Protein AF-A0A7S3F1Z8-F1 (afdb_monomer_lite)

Organism: NCBI:txid156174

Radius of gyration: 43.4 Å; chains: 1; bounding box: 102×88×121 Å

Foldseek 3Di:
DCVVVVVVVVVVCCCVVPVVVVVVVVVVVVVCVVCVVCVVVVVVVVVVVVVVVVVVDDPDDPVCVVVCVVVVVVVVVVVVVVVVVVVVPPDDDDDDPPPPPPPDPPPPPCVVVVVVVVVVVVVVVVVVVVVVVVVVVVVVVVVVVVVVVVVVVVVVVVVVVVVVVVVVVVVVVVVVVCVVPVPDPPDDPDDDDDDDDDDDPDDDDDDDDDDDDDDDDDDDDDDDDDDDDDDPDPDDDDDDPPDPDDDDDDDDDDDDDDDDDDDDDDDDPDPDDDDDDDDDDDDDPPDPPDDDDDD

Secondary structure (DSSP, 8-state):
--HHHHHHHHHHHHIIIIIHHHHHHHHHHHHHHHHHHHHHHHHHHHHHHHHHHHHHS-SS-GGGHHHHHHHHHHHHHHHHHHHHHHGGG-SS----S-------SSTTSSHHHHHHHHHHHHHHHHHHHHHHHHHHHHHHHHHHHHHHHHHHHHHHHHHHHHHHHHHHHHHHHHHHHHHHS--------------------PPPP---------------PPPP-----------PPPP--------------------PPP-PPPPP----PPPPP------------------

Sequence (295 aa):
MPATGFVLMSLYFVFTTILLLNMLIAQMTNSYEIVSRDASDNHFFRFGSLVLELIEQPVCPPPFYCLTMPQEIVTAFTIMRKKCNQSSTEESSTLDPMGTRVHGKRHRADGPWLEKQIALLWNFLLDHQHLVQEENWQNSLSKQLVDQSQNLREELMSRCDRRFDGVEKQLKSVLERLALNPMEPVSPFLSCCSPSRGFFPSPHPTAASSAAITLAHTAGTPSPDASNPKLVGLQLPKPVAIEPRSATARRSCRRGREVAPARLPPPARAYLAPAPPLNRPESSAEDLISLPLCC

pLDDT: mean 71.52, std 23.17, range [35.69, 98.44]

Structure (mmCIF, N/CA/C/O backbone):
data_AF-A0A7S3F1Z8-F1
#
_entry.id   AF-A0A7S3F1Z8-F1
#
loop_
_atom_site.group_PDB
_atom_site.id
_atom_site.type_symbol
_atom_site.label_atom_id
_atom_site.label_alt_id
_atom_site.label_comp_id
_atom_site.label_asym_id
_atom_site.label_entity_id
_atom_site.label_seq_id
_atom_site.pdbx_PDB_ins_code
_atom_site.Cartn_x
_atom_site.Cartn_y
_atom_site.Cartn_z
_atom_site.occupancy
_atom_site.B_iso_or_equiv
_atom_site.auth_seq_id
_atom_site.auth_comp_id
_atom_site.auth_asym_id
_atom_site.auth_atom_id
_atom_site.pdbx_PDB_model_num
ATOM 1 N N . MET A 1 1 ? -2.924 48.162 -32.521 1.00 55.00 1 MET A N 1
ATOM 2 C CA . MET A 1 1 ? -2.273 46.854 -32.751 1.00 55.00 1 MET A CA 1
ATOM 3 C C . MET A 1 1 ? -3.105 45.747 -32.100 1.00 55.00 1 MET A C 1
ATOM 5 O O . MET A 1 1 ? -2.861 45.427 -30.948 1.00 55.00 1 MET A O 1
ATOM 9 N N . PRO A 1 2 ? -4.133 45.218 -32.785 1.00 84.31 2 PRO A N 1
ATOM 10 C CA . PRO A 1 2 ? -5.024 44.189 -32.228 1.00 84.31 2 PRO A CA 1
ATOM 11 C C . PRO A 1 2 ? -4.427 42.770 -32.256 1.00 84.31 2 PRO A C 1
ATOM 13 O O . PRO A 1 2 ? -4.792 41.936 -31.436 1.00 84.31 2 PRO A O 1
ATOM 16 N N . ALA A 1 3 ? -3.482 42.494 -33.160 1.00 89.88 3 ALA A N 1
ATOM 17 C CA . ALA A 1 3 ? -2.921 41.155 -33.360 1.00 89.88 3 ALA A CA 1
ATOM 18 C C . ALA A 1 3 ? -2.198 40.596 -32.120 1.00 89.88 3 ALA A C 1
ATOM 20 O O . ALA A 1 3 ? -2.319 39.414 -31.815 1.00 89.88 3 ALA A O 1
ATOM 21 N N . THR A 1 4 ? -1.498 41.442 -31.361 1.00 94.38 4 THR A N 1
ATOM 22 C CA . THR A 1 4 ? -0.801 41.033 -30.131 1.00 94.38 4 THR A CA 1
ATOM 23 C C . THR A 1 4 ? -1.767 40.556 -29.046 1.00 94.38 4 THR A C 1
ATOM 25 O O . THR A 1 4 ? -1.474 39.580 -28.361 1.00 94.38 4 THR A O 1
ATOM 28 N N . GLY A 1 5 ? -2.945 41.179 -28.930 1.00 94.69 5 GLY A N 1
ATOM 29 C CA . GLY A 1 5 ? -3.985 40.760 -27.985 1.00 94.69 5 GLY A CA 1
ATOM 30 C C . GLY A 1 5 ? -4.557 39.379 -28.313 1.00 94.69 5 GLY A C 1
ATOM 31 O O . GLY A 1 5 ? -4.685 38.540 -27.424 1.00 94.69 5 GLY A O 1
ATOM 32 N N . PHE A 1 6 ? -4.821 39.104 -29.595 1.00 95.69 6 PHE A N 1
ATOM 33 C CA . PHE A 1 6 ? -5.305 37.789 -30.034 1.00 95.69 6 PHE A CA 1
ATOM 34 C C . PHE A 1 6 ? -4.286 36.671 -29.784 1.00 95.69 6 PHE A C 1
ATOM 36 O O . PHE A 1 6 ? -4.667 35.581 -29.354 1.00 95.69 6 PHE A O 1
ATOM 43 N N . VAL A 1 7 ? -2.994 36.938 -29.998 1.00 96.12 7 VAL A N 1
ATOM 44 C CA . VAL A 1 7 ? -1.924 35.961 -29.735 1.00 96.12 7 VAL A CA 1
ATOM 45 C C . VAL A 1 7 ? -1.802 35.667 -28.240 1.00 96.12 7 VAL A C 1
ATOM 47 O O . VAL A 1 7 ? -1.761 34.501 -27.854 1.00 96.12 7 VAL A O 1
ATOM 50 N N . LEU A 1 8 ? -1.809 36.697 -27.388 1.00 95.75 8 LEU A N 1
ATOM 51 C CA . LEU A 1 8 ? -1.742 36.519 -25.933 1.00 95.75 8 LEU A CA 1
ATOM 52 C C . LEU A 1 8 ? -2.958 35.764 -25.387 1.00 95.75 8 LEU A C 1
ATOM 54 O O . LEU A 1 8 ? -2.794 34.881 -24.549 1.00 95.75 8 LEU A O 1
ATOM 58 N N . MET A 1 9 ? -4.159 36.053 -25.895 1.00 95.75 9 MET A N 1
ATOM 59 C CA . MET A 1 9 ? -5.375 35.350 -25.481 1.00 95.75 9 MET A CA 1
ATOM 60 C C . MET A 1 9 ? -5.367 33.880 -25.919 1.00 95.75 9 MET A C 1
ATOM 62 O O . MET A 1 9 ? -5.744 33.000 -25.146 1.00 95.75 9 MET A O 1
ATOM 66 N N . SER A 1 10 ? -4.891 33.602 -27.136 1.00 94.81 10 SER A N 1
ATOM 67 C CA . SER A 1 10 ? -4.770 32.231 -27.646 1.00 94.81 10 SER A CA 1
ATOM 68 C C . SER A 1 10 ? -3.743 31.429 -26.848 1.00 94.81 10 SER A C 1
ATOM 70 O O . SER A 1 10 ? -4.014 30.292 -26.470 1.00 94.81 10 SER A O 1
ATOM 72 N N . LEU A 1 11 ? -2.592 32.033 -26.525 1.00 96.62 11 LEU A N 1
ATOM 73 C CA . LEU A 1 11 ? -1.590 31.414 -25.659 1.00 96.62 11 LEU A CA 1
ATOM 74 C C . LEU A 1 11 ? -2.161 31.151 -24.266 1.00 96.62 11 LEU A C 1
ATOM 76 O O . LEU A 1 11 ? -2.059 30.027 -23.790 1.00 96.62 11 LEU A O 1
ATOM 80 N N . TYR A 1 12 ? -2.812 32.138 -23.643 1.00 97.00 12 TYR A N 1
ATOM 81 C CA . TYR A 1 12 ? -3.458 31.960 -22.342 1.00 97.00 12 TYR A CA 1
ATOM 82 C C . TYR A 1 12 ? -4.428 30.774 -22.356 1.00 97.00 12 TYR A C 1
ATOM 84 O O . TYR A 1 12 ? -4.333 29.895 -21.504 1.00 97.00 12 TYR A O 1
ATOM 92 N N . PHE A 1 13 ? -5.292 30.684 -23.369 1.00 96.44 13 PHE A N 1
ATOM 93 C CA . PHE A 1 13 ? -6.234 29.576 -23.482 1.00 96.44 13 PHE A CA 1
ATOM 94 C C . PHE A 1 13 ? -5.527 28.227 -23.649 1.00 96.44 13 PHE A C 1
ATOM 96 O O . PHE A 1 13 ? -5.893 27.271 -22.973 1.00 96.44 13 PHE A O 1
ATOM 103 N N . VAL A 1 14 ? -4.489 28.140 -24.484 1.00 96.75 14 VAL A N 1
ATOM 104 C CA . VAL A 1 14 ? -3.700 26.910 -24.672 1.00 96.75 14 VAL A CA 1
ATOM 105 C C . VAL A 1 14 ? -2.995 26.493 -23.377 1.00 96.75 14 VAL A C 1
ATOM 107 O O . VAL A 1 14 ? -3.083 25.332 -22.981 1.00 96.75 14 VAL A O 1
ATOM 110 N N . PHE A 1 15 ? -2.351 27.424 -22.670 1.00 96.25 15 PHE A N 1
ATOM 111 C CA . PHE A 1 15 ? -1.707 27.140 -21.386 1.00 96.25 15 PHE A CA 1
ATOM 112 C C . PHE A 1 15 ? -2.732 26.698 -20.330 1.00 96.25 15 PHE A C 1
ATOM 114 O O . PHE A 1 15 ? -2.531 25.695 -19.647 1.00 96.25 15 PHE A O 1
ATOM 121 N N . THR A 1 16 ? -3.858 27.397 -20.209 1.00 95.19 16 THR A N 1
ATOM 122 C CA . THR A 1 16 ? -4.860 27.096 -19.182 1.00 95.19 16 THR A CA 1
ATOM 123 C C . THR A 1 16 ? -5.666 25.837 -19.478 1.00 95.19 16 THR A C 1
ATOM 125 O O . THR A 1 16 ? -5.961 25.073 -18.568 1.00 95.19 16 THR A O 1
ATOM 128 N N . THR A 1 17 ? -6.025 25.577 -20.729 1.00 95.69 17 THR A N 1
ATOM 129 C CA . THR A 1 17 ? -6.852 24.405 -21.048 1.00 95.69 17 THR A CA 1
ATOM 130 C C . THR A 1 17 ? -6.030 23.154 -21.266 1.00 95.69 17 THR A C 1
ATOM 132 O O . THR A 1 17 ? -6.436 22.099 -20.805 1.00 95.69 17 THR A O 1
ATOM 135 N N . ILE A 1 18 ? -4.873 23.240 -21.924 1.00 96.31 18 ILE A N 1
ATOM 136 C CA . ILE A 1 18 ? -4.096 22.043 -22.251 1.00 96.31 18 ILE A CA 1
ATOM 137 C C . ILE A 1 18 ? -3.146 21.708 -21.104 1.00 96.31 18 ILE A C 1
ATOM 139 O O . ILE A 1 18 ? -3.142 20.579 -20.622 1.00 96.31 18 ILE A O 1
ATOM 143 N N . LEU A 1 19 ? -2.356 22.672 -20.622 1.00 96.00 19 LEU A N 1
ATOM 144 C CA . LEU A 1 19 ? -1.328 22.365 -19.621 1.00 96.00 19 LEU A CA 1
ATOM 145 C C . LEU A 1 19 ? -1.905 22.189 -18.215 1.00 96.00 19 LEU A C 1
ATOM 147 O O . LEU A 1 19 ? -1.583 21.194 -17.566 1.00 96.00 19 LEU A O 1
ATOM 151 N N . LEU A 1 20 ? -2.778 23.090 -17.748 1.00 96.50 20 LEU A N 1
ATOM 152 C CA . LEU A 1 20 ? -3.374 22.933 -16.413 1.00 96.50 20 LEU A CA 1
ATOM 153 C C . LEU A 1 20 ? -4.312 21.724 -16.329 1.00 96.50 20 LEU A C 1
ATOM 155 O O . LEU A 1 20 ? -4.271 21.023 -15.322 1.00 96.50 20 LEU A O 1
ATOM 159 N N . LEU A 1 21 ? -5.110 21.434 -17.362 1.00 97.12 21 LEU A N 1
ATOM 160 C CA . LEU A 1 21 ? -5.992 20.263 -17.335 1.00 97.12 21 LEU A CA 1
ATOM 161 C C . LEU A 1 21 ? -5.190 18.959 -17.333 1.00 97.12 21 LEU A C 1
ATOM 163 O O . LEU A 1 21 ? -5.489 18.071 -16.541 1.00 97.12 21 LEU A O 1
ATOM 167 N N . ASN A 1 22 ? -4.136 18.858 -18.149 1.00 96.94 22 ASN A N 1
ATOM 168 C CA . ASN A 1 22 ? -3.294 17.660 -18.174 1.00 96.94 22 ASN A CA 1
ATOM 169 C C . ASN A 1 22 ? -2.566 17.444 -16.841 1.00 96.94 22 ASN A C 1
ATOM 171 O O . ASN A 1 22 ? -2.494 16.315 -16.360 1.00 96.94 22 ASN A O 1
ATOM 175 N N . MET A 1 23 ? -2.078 18.516 -16.208 1.00 96.62 23 MET A N 1
ATOM 176 C CA . MET A 1 23 ? -1.467 18.426 -14.877 1.00 96.62 23 MET A CA 1
ATOM 177 C C . MET A 1 23 ? -2.492 18.077 -13.795 1.00 96.62 23 MET A C 1
ATOM 179 O O . MET A 1 23 ? -2.199 17.263 -12.922 1.00 96.62 23 MET A O 1
ATOM 183 N N . LEU A 1 24 ? -3.709 18.625 -13.872 1.00 97.25 24 LEU A N 1
ATOM 184 C CA . LEU A 1 24 ? -4.790 18.293 -12.946 1.00 97.25 24 LEU A CA 1
ATOM 185 C C . LEU A 1 24 ? -5.197 16.822 -13.068 1.00 97.25 24 LEU A C 1
ATOM 187 O O . LEU A 1 24 ? -5.336 16.149 -12.051 1.00 97.25 24 LEU A O 1
ATOM 191 N N . ILE A 1 25 ? -5.347 16.309 -14.292 1.00 96.94 25 ILE A N 1
ATOM 192 C CA . ILE A 1 25 ? -5.662 14.895 -14.533 1.00 96.94 25 ILE A CA 1
ATOM 193 C C . ILE A 1 25 ? -4.537 14.012 -13.991 1.00 96.94 25 ILE A C 1
ATOM 195 O O . ILE A 1 25 ? -4.818 13.051 -13.276 1.00 96.94 25 ILE A O 1
ATOM 199 N N . ALA A 1 26 ? -3.273 14.351 -14.261 1.00 97.19 26 ALA A N 1
ATOM 200 C CA . ALA A 1 26 ? -2.133 13.601 -13.739 1.00 97.19 26 ALA A CA 1
ATOM 201 C C . ALA A 1 26 ? -2.115 13.579 -12.199 1.00 97.19 26 ALA A C 1
ATOM 203 O O . ALA A 1 26 ? -1.938 12.522 -11.590 1.00 97.19 26 ALA A O 1
ATOM 204 N N . GLN A 1 27 ? -2.363 14.723 -11.556 1.00 97.56 27 GLN A N 1
ATOM 205 C CA . GLN A 1 27 ? -2.394 14.826 -10.098 1.00 97.56 27 GLN A CA 1
ATOM 206 C C . GLN A 1 27 ? -3.588 14.081 -9.482 1.00 97.56 27 GLN A C 1
ATOM 208 O O . GLN A 1 27 ? -3.413 13.399 -8.473 1.00 97.56 27 GLN A O 1
ATOM 213 N N . MET A 1 28 ? -4.778 14.180 -10.081 1.00 97.44 28 MET A N 1
ATOM 214 C CA . MET A 1 28 ? -5.984 13.487 -9.610 1.00 97.44 28 MET A CA 1
ATOM 215 C C . MET A 1 28 ? -5.905 11.976 -9.822 1.00 97.44 28 MET A C 1
ATOM 217 O O . MET A 1 28 ? -6.400 11.221 -8.995 1.00 97.44 28 MET A O 1
ATOM 221 N N . THR A 1 29 ? -5.256 11.521 -10.894 1.00 97.62 29 THR A N 1
ATOM 222 C CA . THR A 1 29 ? -5.032 10.086 -11.128 1.00 97.62 29 THR A CA 1
ATOM 223 C C . THR A 1 29 ? -4.116 9.516 -10.049 1.00 97.62 29 THR A C 1
ATOM 225 O O . THR A 1 29 ? -4.455 8.520 -9.418 1.00 97.62 29 THR A O 1
ATOM 228 N N . ASN A 1 30 ? -3.009 10.202 -9.751 1.00 96.56 30 ASN A N 1
ATOM 229 C CA . ASN A 1 30 ? -2.097 9.786 -8.688 1.00 96.56 30 ASN A CA 1
ATOM 230 C C . ASN A 1 30 ? -2.768 9.818 -7.299 1.00 96.56 30 ASN A C 1
ATOM 232 O O . ASN A 1 30 ? -2.636 8.878 -6.517 1.00 96.56 30 ASN A O 1
ATOM 236 N N . SER A 1 31 ? -3.541 10.865 -6.981 1.00 96.50 31 SER A N 1
ATOM 237 C CA . SER A 1 31 ? -4.259 10.916 -5.701 1.00 96.50 31 SER A CA 1
ATOM 238 C C . SER A 1 31 ? -5.358 9.854 -5.607 1.00 96.50 31 SER A C 1
ATOM 240 O O . SER A 1 31 ? -5.543 9.275 -4.537 1.00 96.50 31 SER A O 1
ATOM 242 N N . TYR A 1 32 ? -6.039 9.538 -6.712 1.00 96.50 32 TYR A N 1
ATOM 243 C CA . TYR A 1 32 ? -7.020 8.459 -6.767 1.00 96.50 32 TYR A CA 1
ATOM 244 C C . TYR A 1 32 ? -6.376 7.087 -6.567 1.00 96.50 32 TYR A C 1
ATOM 246 O O . TYR A 1 32 ? -6.923 6.272 -5.830 1.00 96.50 32 TYR A O 1
ATOM 254 N N . GLU A 1 33 ? -5.206 6.819 -7.148 1.00 95.00 33 GLU A N 1
ATOM 255 C CA . GLU A 1 33 ? -4.481 5.564 -6.909 1.00 95.00 33 GLU A CA 1
ATOM 256 C C . GLU A 1 33 ? -4.118 5.377 -5.432 1.00 95.00 33 GLU A C 1
ATOM 258 O O . GLU A 1 33 ? -4.234 4.274 -4.903 1.00 95.00 33 GLU A O 1
ATOM 263 N N . ILE A 1 34 ? -3.723 6.450 -4.742 1.00 94.31 34 ILE A N 1
ATOM 264 C CA . ILE A 1 34 ? -3.419 6.392 -3.307 1.00 94.31 34 ILE A CA 1
ATOM 265 C C . ILE A 1 34 ? -4.699 6.145 -2.500 1.00 94.31 34 ILE A C 1
ATOM 267 O O . ILE A 1 34 ? -4.733 5.251 -1.662 1.00 94.31 34 ILE A O 1
ATOM 271 N N . VAL A 1 35 ? -5.766 6.901 -2.770 1.00 94.62 35 VAL A N 1
ATOM 272 C CA . VAL A 1 35 ? -7.026 6.789 -2.017 1.00 94.62 35 VAL A CA 1
ATOM 273 C C . VAL A 1 35 ? -7.732 5.459 -2.280 1.00 94.62 35 VAL A C 1
ATOM 275 O O . VAL A 1 35 ? -8.312 4.890 -1.362 1.00 94.62 35 VAL A O 1
ATOM 278 N N . SER A 1 36 ? -7.691 4.949 -3.511 1.00 95.31 36 SER A N 1
ATOM 279 C CA . SER A 1 36 ? -8.358 3.697 -3.887 1.00 95.31 36 SER A CA 1
ATOM 280 C C . SER A 1 36 ? -7.731 2.467 -3.234 1.00 95.31 36 SER A C 1
ATOM 282 O O . SER A 1 36 ? -8.468 1.531 -2.931 1.00 95.31 36 SER A O 1
ATOM 284 N N . ARG A 1 37 ? -6.421 2.483 -2.944 1.00 93.44 37 ARG A N 1
ATOM 285 C CA . ARG A 1 37 ? -5.750 1.413 -2.182 1.00 93.44 37 ARG A CA 1
ATOM 286 C C . ARG A 1 37 ? -6.323 1.252 -0.775 1.00 93.44 37 ARG A C 1
ATOM 288 O O . ARG A 1 37 ? -6.492 0.124 -0.332 1.00 93.44 37 ARG A O 1
ATOM 295 N N . ASP A 1 38 ? -6.693 2.358 -0.134 1.00 94.31 38 ASP A N 1
ATOM 296 C CA . ASP A 1 38 ? -7.222 2.366 1.238 1.00 94.31 38 ASP A CA 1
ATOM 297 C C . ASP A 1 38 ? -8.763 2.474 1.286 1.00 94.31 38 ASP A C 1
ATOM 299 O O . ASP A 1 38 ? -9.373 2.496 2.360 1.00 94.31 38 ASP A O 1
ATOM 303 N N . ALA A 1 39 ? -9.426 2.581 0.128 1.00 95.25 39 ALA A N 1
ATOM 304 C CA . ALA A 1 39 ? -10.857 2.863 0.049 1.00 95.25 39 ALA A CA 1
ATOM 305 C C . ALA A 1 39 ? -11.719 1.716 0.585 1.00 95.25 39 ALA A C 1
ATOM 307 O O . ALA A 1 39 ? -12.738 1.988 1.222 1.00 95.25 39 ALA A O 1
ATOM 308 N N . SER A 1 40 ? -11.327 0.457 0.357 1.00 91.31 40 SER A N 1
ATOM 309 C CA . SER A 1 40 ? -12.064 -0.705 0.868 1.00 91.31 40 SER A CA 1
ATOM 310 C C . SER A 1 40 ? -12.097 -0.710 2.392 1.00 91.31 40 SER A C 1
ATOM 312 O O . SER A 1 40 ? -13.166 -0.809 2.992 1.00 91.31 40 SER A O 1
ATOM 314 N N . ASP A 1 41 ? -10.942 -0.515 3.020 1.00 92.00 41 ASP A N 1
ATOM 315 C CA . ASP A 1 41 ? -10.788 -0.589 4.472 1.00 92.00 41 ASP A CA 1
ATOM 316 C C . ASP A 1 41 ? -11.490 0.588 5.149 1.00 92.00 41 ASP A C 1
ATOM 318 O O . ASP A 1 41 ? -12.221 0.417 6.128 1.00 92.00 41 ASP A O 1
ATOM 322 N N . ASN A 1 42 ? -11.358 1.786 4.572 1.00 93.38 42 ASN A N 1
ATOM 323 C CA . ASN A 1 42 ? -12.071 2.966 5.048 1.00 93.38 42 ASN A CA 1
ATOM 324 C C . ASN A 1 42 ? -13.591 2.811 4.875 1.00 93.38 42 ASN A C 1
ATOM 326 O O . ASN A 1 42 ? -14.351 3.197 5.763 1.00 93.38 42 ASN A O 1
ATOM 330 N N . HIS A 1 43 ? -14.054 2.200 3.780 1.00 94.06 43 HIS A N 1
ATOM 331 C CA . HIS A 1 43 ? -15.474 1.915 3.590 1.00 94.06 43 HIS A CA 1
ATOM 332 C C . HIS A 1 43 ? -16.010 0.972 4.671 1.00 94.06 43 HIS A C 1
ATOM 334 O O . HIS A 1 43 ? -17.023 1.295 5.290 1.00 94.06 43 HIS A O 1
ATOM 340 N N . PHE A 1 44 ? -15.322 -0.136 4.964 1.00 94.44 44 PHE A N 1
ATOM 341 C CA . PHE A 1 44 ? -15.737 -1.053 6.031 1.00 94.44 44 PHE A CA 1
ATOM 342 C C . PHE A 1 44 ? -15.681 -0.408 7.413 1.00 94.44 44 PHE A C 1
ATOM 344 O O . PHE A 1 44 ? -16.578 -0.629 8.225 1.00 94.44 44 PHE A O 1
ATOM 351 N N . PHE A 1 45 ? -14.682 0.433 7.676 1.00 95.56 45 PHE A N 1
ATOM 352 C CA . PHE A 1 45 ? -14.598 1.180 8.926 1.00 95.56 45 PHE A CA 1
ATOM 353 C C . PHE A 1 45 ? -15.773 2.155 9.085 1.00 95.56 45 PHE A C 1
ATOM 355 O O . PHE A 1 45 ? -16.433 2.181 10.126 1.00 95.56 45 PHE A O 1
ATOM 362 N N . ARG A 1 46 ? -16.089 2.922 8.034 1.00 95.00 46 ARG A N 1
ATOM 363 C CA . ARG A 1 46 ? -17.231 3.848 8.019 1.00 95.00 46 ARG A CA 1
ATOM 364 C C . ARG A 1 46 ? -18.554 3.112 8.139 1.00 95.00 46 ARG A C 1
ATOM 366 O O . ARG A 1 46 ? -19.402 3.515 8.933 1.00 95.00 46 ARG A O 1
ATOM 373 N N . PHE A 1 47 ? -18.704 2.015 7.412 1.00 96.19 47 PHE A N 1
ATOM 374 C CA . PHE A 1 47 ? -19.871 1.154 7.503 1.00 96.19 47 PHE A CA 1
ATOM 375 C C . PHE A 1 47 ? -20.031 0.584 8.916 1.00 96.19 47 PHE A C 1
ATOM 377 O O . PHE A 1 47 ? -21.109 0.683 9.488 1.00 96.19 47 PHE A O 1
ATOM 384 N N . GLY A 1 48 ? -18.955 0.086 9.529 1.00 95.38 48 GLY A N 1
ATOM 385 C CA . GLY A 1 48 ? -18.962 -0.398 10.909 1.00 95.38 48 GLY A CA 1
ATOM 386 C C . GLY A 1 48 ? -19.355 0.687 11.912 1.00 95.38 48 GLY A C 1
ATOM 387 O O . GLY A 1 48 ? -20.175 0.430 12.790 1.00 95.38 48 GLY A O 1
ATOM 388 N N . SER A 1 49 ? -18.844 1.913 11.747 1.00 94.44 49 SER A N 1
ATOM 389 C CA . SER A 1 49 ? -19.243 3.045 12.595 1.00 94.44 49 SER A CA 1
ATOM 390 C C . SER A 1 49 ? -20.726 3.399 12.444 1.00 94.44 49 SER A C 1
ATOM 392 O O . SER A 1 49 ? -21.393 3.641 13.444 1.00 94.44 49 SER A O 1
ATOM 394 N N . LEU A 1 50 ? -21.258 3.338 11.220 1.00 93.94 50 LEU A N 1
ATOM 395 C CA . LEU A 1 50 ? -22.673 3.580 10.938 1.00 93.94 50 LEU A CA 1
ATOM 396 C C . LEU A 1 50 ? -23.551 2.478 11.538 1.00 93.94 50 LEU A C 1
ATOM 398 O O . LEU A 1 50 ? -24.580 2.769 12.136 1.00 93.94 50 LEU A O 1
ATOM 402 N N . VAL A 1 51 ? -23.139 1.213 11.422 1.00 95.00 51 VAL A N 1
ATOM 403 C CA . VAL A 1 51 ? -23.855 0.080 12.026 1.00 95.00 51 VAL A CA 1
ATOM 404 C C . VAL A 1 51 ? -23.859 0.188 13.550 1.00 95.00 51 VAL A C 1
ATOM 406 O O . VAL A 1 51 ? -24.888 -0.068 14.168 1.00 95.00 51 VAL A O 1
ATOM 409 N N . LEU A 1 52 ? -22.744 0.592 14.163 1.00 93.88 52 LEU A N 1
ATOM 410 C CA . LEU A 1 52 ? -22.673 0.788 15.610 1.00 93.88 52 LEU A CA 1
ATOM 411 C C . LEU A 1 52 ? -23.609 1.915 16.069 1.00 93.88 52 LEU A C 1
ATOM 413 O O . LEU A 1 52 ? -24.346 1.738 17.035 1.00 93.88 52 LEU A O 1
ATOM 417 N N . GLU A 1 53 ? -23.632 3.029 15.335 1.00 90.38 53 GLU A N 1
ATOM 418 C CA . GLU A 1 53 ? -24.560 4.134 15.584 1.00 90.38 53 GLU A CA 1
ATOM 419 C C . GLU A 1 53 ? -26.021 3.690 15.421 1.00 90.38 53 GLU A C 1
ATOM 421 O O . GLU A 1 53 ? -26.864 4.029 16.246 1.00 90.38 53 GLU A O 1
ATOM 426 N N . LEU A 1 54 ? -26.323 2.864 14.416 1.00 89.25 54 LEU A N 1
ATOM 427 C CA . LEU A 1 54 ? -27.663 2.318 14.198 1.00 89.25 54 LEU A CA 1
ATOM 428 C C . LEU A 1 54 ? -28.113 1.375 15.328 1.00 89.25 54 LEU A C 1
ATOM 430 O O . LEU A 1 54 ? -29.302 1.310 15.623 1.00 89.25 54 LEU A O 1
ATOM 434 N N . ILE A 1 55 ? -27.183 0.646 15.954 1.00 92.19 55 ILE A N 1
ATOM 435 C CA . ILE A 1 55 ? -27.471 -0.223 17.108 1.00 92.19 55 ILE A CA 1
ATOM 436 C C . ILE A 1 55 ? -27.744 0.607 18.370 1.00 92.19 55 ILE A C 1
ATOM 438 O O . ILE A 1 55 ? -28.560 0.207 19.200 1.00 92.19 55 ILE A O 1
ATOM 442 N N . GLU A 1 56 ? -27.049 1.733 18.536 1.00 88.00 56 GLU A N 1
ATOM 443 C CA . GLU A 1 56 ? -27.232 2.632 19.680 1.00 88.00 56 GLU A CA 1
ATOM 444 C C . GLU A 1 56 ? -28.479 3.519 19.529 1.00 88.00 56 GLU A C 1
ATOM 446 O O . GLU A 1 56 ? -29.113 3.877 20.526 1.00 88.00 56 GLU A O 1
ATOM 451 N N . GLN A 1 57 ? -28.860 3.851 18.293 1.00 82.19 57 GLN A N 1
ATOM 452 C CA . GLN A 1 57 ? -30.041 4.656 18.013 1.00 82.19 57 GLN A CA 1
ATOM 453 C C . GLN A 1 57 ? -31.353 3.91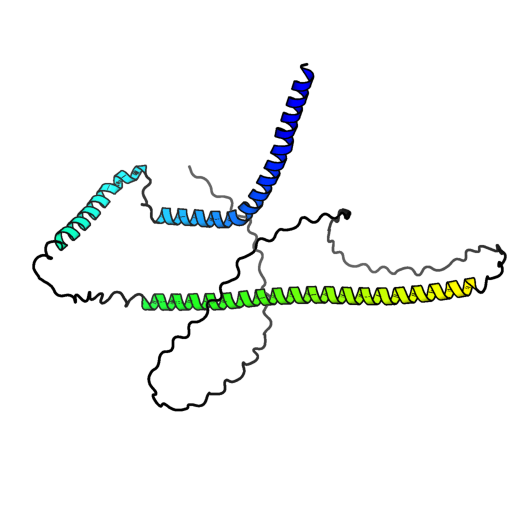5 18.338 1.00 82.19 57 GLN A C 1
ATOM 455 O O . GLN A 1 57 ? -31.473 2.696 18.186 1.00 82.19 57 GLN A O 1
ATOM 460 N N . PRO A 1 58 ? -32.387 4.655 18.776 1.00 74.81 58 PRO A N 1
ATOM 461 C CA . PRO A 1 58 ? -33.703 4.094 19.034 1.00 74.81 58 PRO A CA 1
ATOM 462 C C . PRO A 1 58 ? -34.294 3.513 17.743 1.00 74.81 58 PRO A C 1
ATOM 464 O O . PRO A 1 58 ? -34.209 4.111 16.677 1.00 74.81 58 PRO A O 1
ATOM 467 N N . VAL A 1 59 ? -34.978 2.371 17.862 1.00 78.00 59 VAL A N 1
ATOM 468 C CA . VAL A 1 59 ? -35.557 1.582 16.748 1.00 78.00 59 VAL A CA 1
ATOM 469 C C . VAL A 1 59 ? -36.587 2.368 15.906 1.00 78.00 59 VAL A C 1
ATOM 471 O O . VAL A 1 59 ? -37.060 1.898 14.873 1.00 78.00 59 VAL A O 1
ATOM 474 N N . CYS A 1 60 ? -36.967 3.570 16.342 1.00 78.75 60 CYS A N 1
ATOM 475 C CA . CYS A 1 60 ? -38.008 4.378 15.733 1.00 78.75 60 CYS A CA 1
ATOM 476 C C . CYS A 1 60 ? -37.412 5.414 14.760 1.00 78.75 60 CYS A C 1
ATOM 478 O O . CYS A 1 60 ? -36.578 6.218 15.181 1.00 78.75 60 CYS A O 1
ATOM 480 N N . PRO A 1 61 ? -37.865 5.472 13.491 1.00 81.31 61 PRO A N 1
ATOM 481 C CA . PRO A 1 61 ? -37.441 6.510 12.556 1.00 81.31 61 PRO A CA 1
ATOM 482 C C . PRO A 1 61 ? -37.742 7.916 13.109 1.00 81.31 61 PRO A C 1
ATOM 484 O O . PRO A 1 61 ? -38.750 8.080 13.804 1.00 81.31 61 PRO A O 1
ATOM 487 N N . PRO A 1 62 ? -36.977 8.960 12.726 1.00 79.25 62 PRO A N 1
ATOM 488 C CA . PRO A 1 62 ? -37.181 10.336 13.191 1.00 79.25 62 PRO A CA 1
ATOM 489 C C . PRO A 1 62 ? -38.640 10.843 13.226 1.00 79.25 62 PRO A C 1
ATOM 491 O O . PRO A 1 62 ? -39.017 11.440 14.235 1.00 79.25 62 PRO A O 1
ATOM 494 N N . PRO A 1 63 ? -39.511 10.593 12.221 1.00 83.25 63 PRO A N 1
ATOM 495 C CA . PRO A 1 63 ? -40.905 11.054 12.278 1.00 83.25 63 PRO A CA 1
ATOM 496 C C . PRO A 1 63 ? -41.764 10.365 13.353 1.00 83.25 63 PRO A C 1
ATOM 498 O O . PRO A 1 63 ? -42.770 10.926 13.779 1.00 83.25 63 PRO A O 1
ATOM 501 N N . PHE A 1 64 ? -41.388 9.172 13.813 1.00 80.62 64 PHE A N 1
ATOM 502 C CA . PHE A 1 64 ? -42.134 8.410 14.819 1.00 80.62 64 PHE A CA 1
ATOM 503 C C . PHE A 1 64 ? -41.542 8.541 16.229 1.00 80.62 64 PHE A C 1
ATOM 505 O O . PHE A 1 64 ? -42.116 8.038 17.196 1.00 80.62 64 PHE A O 1
ATOM 512 N N . TYR A 1 65 ? -40.433 9.269 16.374 1.00 76.75 65 TYR A N 1
ATOM 513 C CA . TYR A 1 65 ? -39.752 9.465 17.651 1.00 76.75 65 TYR A CA 1
ATOM 514 C C . TYR A 1 65 ? -40.618 10.209 18.683 1.00 76.75 65 TYR A C 1
ATOM 516 O O . TYR A 1 65 ? -40.574 9.930 19.879 1.00 76.75 65 TYR A O 1
ATOM 524 N N . CYS A 1 66 ? -41.504 11.100 18.227 1.00 74.38 66 CYS A N 1
ATOM 525 C CA . CYS A 1 66 ? -42.438 11.807 19.106 1.00 74.38 66 CYS A CA 1
ATOM 526 C C . CYS A 1 66 ? -43.462 10.883 19.792 1.00 74.38 66 CYS A C 1
ATOM 528 O O . CYS A 1 66 ? -44.012 11.262 20.824 1.00 74.38 66 CYS A O 1
ATOM 530 N N . LEU A 1 67 ? -43.713 9.680 19.258 1.00 75.62 67 LEU A N 1
ATOM 531 C CA . LEU A 1 67 ? -44.672 8.729 19.834 1.00 75.62 67 LEU A CA 1
ATOM 532 C C . LEU A 1 67 ? -44.076 7.905 20.987 1.00 75.62 67 LEU A C 1
ATOM 534 O O . LEU A 1 67 ? -44.826 7.454 21.851 1.00 75.62 67 LEU A O 1
ATOM 538 N N . THR A 1 68 ? -42.751 7.729 21.038 1.00 67.50 68 THR A N 1
ATOM 539 C CA . THR A 1 68 ? -42.051 6.964 22.095 1.00 67.50 68 THR A CA 1
ATOM 540 C C . THR A 1 68 ? -41.600 7.836 23.274 1.00 67.50 68 THR A C 1
ATOM 542 O O . THR A 1 68 ? -41.440 7.336 24.389 1.00 67.50 68 THR A O 1
ATOM 545 N N . MET A 1 69 ? -41.511 9.155 23.072 1.00 70.25 69 MET A N 1
ATOM 546 C CA . MET A 1 69 ? -41.232 10.177 24.096 1.00 70.25 69 MET A CA 1
ATOM 547 C C . MET A 1 69 ? -41.975 10.030 25.440 1.00 70.25 69 MET A C 1
ATOM 549 O O . MET A 1 69 ? -41.332 10.202 26.479 1.00 70.25 69 MET A O 1
ATOM 553 N N . PRO A 1 70 ? -43.285 9.707 25.511 1.00 77.44 70 PRO A N 1
ATOM 554 C CA . PRO A 1 70 ? -43.964 9.592 26.803 1.00 77.44 70 PRO A CA 1
ATOM 555 C C . PRO A 1 70 ? -43.398 8.477 27.698 1.00 77.44 70 PRO A C 1
ATOM 557 O O . PRO A 1 70 ? -43.419 8.626 28.919 1.00 77.44 70 PRO A O 1
ATOM 560 N N . GLN A 1 71 ? -42.851 7.392 27.136 1.00 74.06 71 GLN A N 1
ATOM 561 C CA . GLN A 1 71 ? -42.222 6.335 27.940 1.00 74.06 71 GLN A CA 1
ATOM 562 C C . GLN A 1 71 ? -40.861 6.770 28.498 1.00 74.06 71 GLN A C 1
ATOM 564 O O . GLN A 1 71 ? -40.567 6.497 29.664 1.00 74.06 71 GLN A O 1
ATOM 569 N N . GLU A 1 72 ? -40.066 7.499 27.714 1.00 76.12 72 GLU A N 1
ATOM 570 C CA . GLU A 1 72 ? -38.764 8.013 28.158 1.00 76.12 72 GLU A CA 1
ATOM 571 C C . GLU A 1 72 ? -38.891 9.106 29.225 1.00 76.12 72 GLU A C 1
ATOM 573 O O . GLU A 1 72 ? -38.103 9.161 30.169 1.00 76.12 72 GLU A O 1
ATOM 578 N N . ILE A 1 73 ? -39.934 9.937 29.151 1.00 82.06 73 ILE A N 1
ATOM 579 C CA . ILE A 1 73 ? -40.217 10.945 30.181 1.00 82.06 73 ILE A CA 1
ATOM 580 C C . ILE A 1 73 ? -40.552 10.272 31.519 1.00 82.06 73 ILE A C 1
ATOM 582 O O . ILE A 1 73 ? -40.089 10.722 32.569 1.00 82.06 73 ILE A O 1
ATOM 586 N N . VAL A 1 74 ? -41.311 9.171 31.507 1.00 83.75 74 VAL A N 1
ATOM 587 C CA . VAL A 1 74 ? -41.647 8.428 32.732 1.00 83.75 74 VAL A CA 1
ATOM 588 C C . VAL A 1 74 ? -40.404 7.767 33.331 1.00 83.75 74 VAL A C 1
ATOM 590 O O . VAL A 1 74 ? -40.189 7.865 34.544 1.00 83.75 74 VAL A O 1
ATOM 593 N N . THR A 1 75 ? -39.542 7.143 32.524 1.00 81.38 75 THR A N 1
ATOM 594 C CA . THR A 1 75 ? -38.296 6.548 33.036 1.00 81.38 75 THR A CA 1
ATOM 595 C C . THR A 1 75 ? -37.350 7.623 33.574 1.00 81.38 75 THR A C 1
ATOM 597 O O . THR A 1 75 ? -36.893 7.499 34.715 1.00 81.38 75 THR A O 1
ATOM 600 N N . ALA A 1 76 ? -37.150 8.728 32.852 1.00 84.62 76 ALA A N 1
ATOM 601 C CA . ALA A 1 76 ? -36.365 9.870 33.318 1.00 84.62 76 ALA A CA 1
ATOM 602 C C . ALA A 1 76 ? -36.916 10.449 34.633 1.00 84.62 76 ALA A C 1
ATOM 604 O O . ALA A 1 76 ? -36.155 10.673 35.579 1.00 84.62 76 ALA A O 1
ATOM 605 N N . PHE A 1 77 ? -38.239 10.607 34.748 1.00 86.44 77 PHE A N 1
ATOM 606 C CA . PHE A 1 77 ? -38.893 11.087 35.965 1.00 86.44 77 PHE A CA 1
ATOM 607 C C . PHE A 1 77 ? -38.701 10.126 37.147 1.00 86.44 77 PHE A C 1
ATOM 609 O O . PHE A 1 77 ? -38.404 10.563 38.259 1.00 86.44 77 PHE A O 1
ATOM 616 N N . THR A 1 78 ? -38.792 8.809 36.933 1.00 84.94 78 THR A N 1
ATOM 617 C CA . THR A 1 78 ? -38.537 7.826 38.006 1.00 84.94 78 THR A CA 1
ATOM 618 C C . THR A 1 78 ? -37.076 7.811 38.462 1.00 84.94 78 THR A C 1
ATOM 620 O O . THR A 1 78 ? -36.817 7.661 39.660 1.00 84.94 78 THR A O 1
ATOM 623 N N . ILE A 1 79 ? -36.119 8.015 37.550 1.00 84.38 79 ILE A N 1
ATOM 624 C CA . ILE A 1 79 ? -34.690 8.139 37.878 1.00 84.38 79 ILE A CA 1
ATOM 625 C C . ILE A 1 79 ? -34.440 9.425 38.672 1.00 84.38 79 ILE A C 1
ATOM 627 O O . ILE A 1 79 ? -33.758 9.393 39.699 1.00 84.38 79 ILE A O 1
ATOM 631 N N . MET A 1 80 ? -35.035 10.538 38.241 1.00 84.69 80 MET A N 1
ATOM 632 C CA . MET A 1 80 ? -34.934 11.827 38.923 1.00 84.69 80 MET A CA 1
ATOM 633 C C . MET A 1 80 ? -35.522 11.745 40.338 1.00 84.69 80 MET A C 1
ATOM 635 O O . MET A 1 80 ? -34.874 12.144 41.302 1.00 84.69 80 MET A O 1
ATOM 639 N N . ARG A 1 81 ? -36.685 11.102 40.496 1.00 83.69 81 ARG A N 1
ATOM 640 C CA . ARG A 1 81 ? -37.332 10.889 41.798 1.00 83.69 81 ARG A CA 1
ATOM 641 C C . ARG A 1 81 ? -36.518 9.978 42.724 1.00 83.69 81 ARG A C 1
ATOM 643 O O . ARG A 1 81 ? -36.441 10.242 43.920 1.00 83.69 81 ARG A O 1
ATOM 650 N N . LYS A 1 82 ? -35.867 8.936 42.189 1.00 81.56 82 LYS A N 1
ATOM 651 C CA . LYS A 1 82 ? -34.945 8.085 42.966 1.00 81.56 82 LYS A CA 1
ATOM 652 C C . LYS A 1 82 ? -33.709 8.849 43.440 1.00 81.56 82 LYS A C 1
ATOM 654 O O . LYS A 1 82 ? -33.289 8.631 44.572 1.00 81.56 82 LYS A O 1
ATOM 659 N N . LYS A 1 83 ? -33.159 9.751 42.620 1.00 78.62 83 LYS A N 1
ATOM 660 C CA . LYS A 1 83 ? -32.052 10.631 43.030 1.00 78.62 83 LYS A CA 1
ATOM 661 C C . LYS A 1 83 ? -32.489 11.653 44.087 1.00 78.62 83 LYS A C 1
ATOM 663 O O . LYS A 1 83 ? -31.794 11.795 45.084 1.00 78.62 83 LYS A O 1
ATOM 668 N N . CYS A 1 84 ? -33.656 12.283 43.933 1.00 73.69 84 CYS A N 1
ATOM 669 C CA . CYS A 1 84 ? -34.182 13.236 44.920 1.00 73.69 84 CYS A CA 1
ATOM 670 C C . CYS A 1 84 ? -34.528 12.588 46.272 1.00 73.69 84 CYS A C 1
ATOM 672 O O . CYS A 1 84 ? -34.339 13.209 47.312 1.00 73.69 84 CYS A O 1
ATOM 674 N N . ASN A 1 85 ? -34.975 11.329 46.286 1.00 66.75 85 ASN A N 1
ATOM 675 C CA . ASN A 1 85 ? -35.229 10.606 47.537 1.00 66.75 85 ASN A CA 1
ATOM 676 C C . ASN A 1 85 ? -33.946 10.120 48.239 1.00 66.75 85 ASN A C 1
ATOM 678 O O . ASN A 1 85 ? -34.008 9.778 49.414 1.00 66.75 85 ASN A O 1
ATOM 682 N N . GLN A 1 86 ? -32.798 10.070 47.550 1.00 59.41 86 GLN A N 1
ATOM 683 C CA . GLN A 1 86 ? -31.503 9.734 48.163 1.00 59.41 86 GLN A CA 1
ATOM 684 C C . GLN A 1 86 ? -30.794 10.965 48.741 1.00 59.41 86 GLN A C 1
ATOM 686 O O . GLN A 1 86 ? -30.045 10.830 49.700 1.00 59.41 86 GLN A O 1
ATOM 691 N N . SER A 1 87 ? -31.072 12.165 48.223 1.00 54.50 87 SER A N 1
ATOM 692 C CA . SER A 1 87 ? -30.489 13.416 48.731 1.00 54.50 87 SER A CA 1
ATOM 693 C C . SER A 1 87 ? -31.084 13.907 50.057 1.00 54.50 87 SER A C 1
ATOM 695 O O . SER A 1 87 ? -30.530 14.812 50.664 1.00 54.50 87 SER A O 1
ATOM 697 N N . SER A 1 88 ? -32.198 13.338 50.530 1.00 51.97 88 SER A N 1
ATOM 698 C CA . SER A 1 88 ? -32.846 13.753 51.789 1.00 51.97 88 SER A CA 1
ATOM 699 C C . SER A 1 88 ? -32.385 12.956 53.018 1.00 51.97 88 SER A C 1
ATOM 701 O O . SER A 1 88 ? -32.994 13.057 54.080 1.00 51.97 88 SER A O 1
ATOM 703 N N . THR A 1 89 ? -31.335 12.140 52.898 1.00 47.59 89 THR A N 1
ATOM 704 C CA . THR A 1 89 ? -30.752 11.370 54.017 1.00 47.59 89 THR A CA 1
ATOM 705 C C . THR A 1 89 ? -29.228 11.538 54.073 1.00 47.59 89 THR A C 1
ATOM 707 O O . THR A 1 89 ? -28.505 10.615 54.420 1.00 47.59 89 THR A O 1
ATOM 710 N N . GLU A 1 90 ? -28.726 12.721 53.715 1.00 51.56 90 GLU A N 1
ATOM 711 C CA . GLU A 1 90 ? -27.313 13.107 53.860 1.00 51.56 90 GLU A CA 1
ATOM 712 C C . GLU A 1 90 ? -27.205 14.549 54.380 1.00 51.56 90 GLU A C 1
ATOM 714 O O . GLU A 1 90 ? -26.528 15.396 53.809 1.00 51.56 90 GLU A O 1
ATOM 719 N N . GLU A 1 91 ? -27.879 14.859 55.487 1.00 51.06 91 GLU A N 1
ATOM 720 C CA . GLU A 1 91 ? -27.558 16.064 56.251 1.00 51.06 91 GLU A CA 1
ATOM 721 C C . GLU A 1 91 ? -27.638 15.745 57.746 1.00 51.06 91 GLU A C 1
ATOM 723 O O . GLU A 1 91 ? -28.611 15.165 58.221 1.00 51.06 91 GLU A O 1
ATOM 728 N N . SER A 1 92 ? -26.576 16.099 58.472 1.00 47.84 92 SER A N 1
ATOM 729 C CA . SER A 1 92 ? -26.297 15.785 59.879 1.00 47.84 92 SER A CA 1
ATOM 730 C C . SER A 1 92 ? -25.634 14.433 60.165 1.00 47.84 92 SER A C 1
ATOM 732 O O . SER A 1 92 ? -26.209 13.561 60.811 1.00 47.84 92 SER A O 1
ATOM 734 N N . SER A 1 93 ? -24.358 14.309 59.789 1.00 39.62 93 SER A N 1
ATOM 735 C CA . SER A 1 93 ? -23.316 13.691 60.630 1.00 39.62 93 SER A CA 1
ATOM 736 C C . SER A 1 93 ? -21.934 14.108 60.122 1.00 39.62 93 SER A C 1
ATOM 738 O O . SER A 1 93 ? -21.421 13.609 59.128 1.00 39.62 93 SER A O 1
ATOM 740 N N . THR A 1 94 ? -21.382 15.097 60.813 1.00 45.94 94 THR A N 1
ATOM 741 C CA . THR A 1 94 ? -19.964 15.446 60.956 1.00 45.94 94 THR A CA 1
ATOM 742 C C . THR A 1 94 ? -18.957 14.319 60.682 1.00 45.94 94 THR A C 1
ATOM 744 O O . THR A 1 94 ? -19.014 13.281 61.325 1.00 45.94 94 THR A O 1
ATOM 747 N N . LEU A 1 95 ? -17.990 14.619 59.802 1.00 49.75 95 LEU A N 1
ATOM 748 C CA . LEU A 1 95 ? -16.578 14.196 59.832 1.00 49.75 95 LEU A CA 1
ATOM 749 C C . LEU A 1 95 ? -16.279 12.760 60.303 1.00 49.75 95 LEU A C 1
ATOM 751 O O . LEU A 1 95 ? -15.933 12.554 61.458 1.00 49.75 95 LEU A O 1
ATOM 755 N N . ASP A 1 96 ? -16.224 11.827 59.349 1.00 39.09 96 ASP A N 1
ATOM 756 C CA . ASP A 1 96 ? -15.343 10.654 59.419 1.00 39.09 96 ASP A CA 1
ATOM 757 C C . ASP A 1 96 ? -14.683 10.419 58.043 1.00 39.09 96 ASP A C 1
ATOM 759 O O . ASP A 1 96 ? -15.356 10.026 57.083 1.00 39.09 96 ASP A O 1
ATOM 763 N N . PRO A 1 97 ? -13.364 10.646 57.882 1.00 51.47 97 PRO A N 1
ATOM 764 C CA . PRO A 1 97 ? -12.654 10.385 56.636 1.00 51.47 97 PRO A CA 1
ATOM 765 C C . PRO A 1 97 ? -12.233 8.912 56.558 1.00 51.47 97 PRO A C 1
ATOM 767 O O . PRO A 1 97 ? -11.048 8.606 56.516 1.00 51.47 97 PRO A O 1
ATOM 770 N N . MET A 1 98 ? -13.178 7.969 56.553 1.00 42.72 98 MET A N 1
ATOM 771 C CA . MET A 1 98 ? -12.872 6.576 56.186 1.00 42.72 98 MET A CA 1
ATOM 772 C C . MET A 1 98 ? -14.118 5.773 55.806 1.00 42.72 98 MET A C 1
ATOM 774 O O . MET A 1 98 ? -14.314 4.633 56.214 1.00 42.72 98 MET A O 1
ATOM 778 N N . GLY A 1 99 ? -14.960 6.355 54.951 1.00 46.06 99 GLY A N 1
ATOM 779 C CA . GLY A 1 99 ? -16.009 5.624 54.247 1.00 46.06 99 GLY A CA 1
ATOM 780 C C . GLY A 1 99 ? -15.399 4.671 53.222 1.00 46.06 99 GLY A C 1
ATOM 781 O O . GLY A 1 99 ? -15.311 4.983 52.034 1.00 46.06 99 GLY A O 1
ATOM 782 N N . THR A 1 100 ? -14.966 3.495 53.675 1.00 50.69 100 THR A N 1
ATOM 783 C CA . THR A 1 100 ? -14.691 2.356 52.802 1.00 50.69 100 THR A CA 1
ATOM 784 C C . THR A 1 100 ? -16.006 2.013 52.110 1.00 50.69 100 THR A C 1
ATOM 786 O O . THR A 1 100 ? -16.859 1.318 52.658 1.00 50.69 100 THR A O 1
ATOM 789 N N . ARG A 1 101 ? -16.200 2.535 50.892 1.00 47.31 101 ARG A N 1
ATOM 790 C CA . ARG A 1 101 ? -17.212 2.027 49.965 1.00 47.31 101 ARG A CA 1
ATOM 791 C C . ARG A 1 101 ? -16.905 0.554 49.754 1.00 47.31 101 ARG A C 1
ATOM 793 O O . ARG A 1 101 ? -16.057 0.190 48.942 1.00 47.31 101 ARG A O 1
ATOM 800 N N . VAL A 1 102 ? -17.601 -0.299 50.493 1.00 48.22 102 VAL A N 1
ATOM 801 C CA . VAL A 1 102 ? -17.651 -1.734 50.250 1.00 48.22 102 VAL A CA 1
ATOM 802 C C . VAL A 1 102 ? -18.409 -1.930 48.934 1.00 48.22 102 VAL A C 1
ATOM 804 O O . VAL A 1 102 ? -19.598 -2.230 48.900 1.00 48.22 102 VAL A O 1
ATOM 807 N N . HIS A 1 103 ? -17.702 -1.757 47.814 1.00 49.22 103 HIS A N 1
ATOM 808 C CA . HIS A 1 103 ? -18.005 -2.389 46.529 1.00 49.22 103 HIS A CA 1
ATOM 809 C C . HIS A 1 103 ? -17.735 -3.898 46.653 1.00 49.22 103 HIS A C 1
ATOM 811 O O . HIS A 1 103 ? -16.881 -4.482 45.993 1.00 49.22 103 HIS A O 1
ATOM 817 N N . GLY A 1 104 ? -18.445 -4.546 47.574 1.00 53.91 104 GLY A N 1
ATOM 818 C CA . GLY A 1 104 ? -18.402 -5.984 47.766 1.00 53.91 104 GLY A CA 1
ATOM 819 C C . GLY A 1 104 ? -19.444 -6.643 46.873 1.00 53.91 104 GLY A C 1
ATOM 820 O O . GLY A 1 104 ? -20.632 -6.399 47.047 1.00 53.91 104 GLY A O 1
ATOM 821 N N . LYS A 1 105 ? -18.990 -7.543 45.991 1.00 52.25 105 LYS A N 1
ATOM 822 C CA . LYS A 1 105 ? -19.792 -8.515 45.213 1.00 52.25 105 LYS A CA 1
ATOM 823 C C . LYS A 1 105 ? -20.335 -8.083 43.836 1.00 52.25 105 LYS A C 1
ATOM 825 O O . LYS A 1 105 ? -21.463 -8.420 43.497 1.00 52.25 105 LYS A O 1
ATOM 830 N N . ARG A 1 106 ? -19.512 -7.474 42.974 1.00 53.16 106 ARG A N 1
ATOM 831 C CA . ARG A 1 106 ? -19.667 -7.651 41.504 1.00 53.16 106 ARG A CA 1
ATOM 832 C C . ARG A 1 106 ? -18.536 -8.431 40.823 1.00 53.16 106 ARG A C 1
ATOM 834 O O . ARG A 1 106 ? -18.729 -8.919 39.728 1.00 53.16 106 ARG A O 1
ATOM 841 N N . HIS A 1 107 ? -17.420 -8.689 41.505 1.00 52.22 107 HIS A N 1
ATOM 842 C CA . HIS A 1 107 ? -16.243 -9.327 40.895 1.00 52.22 107 HIS A CA 1
ATOM 843 C C . HIS A 1 107 ? -16.288 -10.858 40.718 1.00 52.22 107 HIS A C 1
ATOM 845 O O . HIS A 1 107 ? -15.299 -11.438 40.283 1.00 52.22 107 HIS A O 1
ATOM 851 N N . ARG A 1 108 ? -17.379 -11.551 41.076 1.00 54.69 108 ARG A N 1
ATOM 852 C CA . ARG A 1 108 ? -17.387 -13.031 41.098 1.00 54.69 108 ARG A CA 1
ATOM 853 C C . ARG A 1 108 ? -17.968 -13.700 39.848 1.00 54.69 108 ARG A C 1
ATOM 855 O O . ARG A 1 108 ? -17.838 -14.912 39.735 1.00 54.69 108 ARG A O 1
ATOM 862 N N . ALA A 1 109 ? -18.586 -12.943 38.940 1.00 57.12 109 ALA A N 1
ATOM 863 C CA . ALA A 1 109 ? -19.178 -13.483 37.710 1.00 57.12 109 ALA A CA 1
ATOM 864 C C . ALA A 1 109 ? -18.292 -13.296 36.462 1.00 57.12 109 ALA A C 1
ATOM 866 O O . ALA A 1 109 ? -18.462 -14.030 35.494 1.00 57.12 109 ALA A O 1
ATOM 867 N N . ASP A 1 110 ? -17.308 -12.391 36.504 1.00 62.75 110 ASP A N 1
ATOM 868 C CA . ASP A 1 110 ? -16.494 -12.044 35.326 1.00 62.75 110 ASP A CA 1
ATOM 869 C C . ASP A 1 110 ? -15.228 -12.909 35.177 1.00 62.75 110 ASP A C 1
ATOM 871 O O . ASP A 1 110 ? -14.627 -12.956 34.106 1.00 62.75 110 ASP A O 1
ATOM 875 N N . GLY A 1 111 ? -14.828 -13.631 36.233 1.00 75.56 111 GLY A N 1
ATOM 876 C CA . GLY A 1 111 ? -13.630 -14.485 36.240 1.00 75.56 111 GLY A CA 1
ATOM 877 C C . GLY A 1 111 ? -13.603 -15.542 35.123 1.00 75.56 111 GLY A C 1
ATOM 878 O O . GLY A 1 111 ? -12.635 -15.580 34.367 1.00 75.56 111 GLY A O 1
ATOM 879 N N . PRO A 1 112 ? -14.675 -16.338 34.928 1.00 86.44 112 PRO A N 1
ATOM 880 C CA . PRO A 1 112 ? -14.710 -17.366 33.884 1.00 86.44 112 PRO A CA 1
ATOM 881 C C . PRO A 1 112 ? -14.722 -16.798 32.460 1.00 86.44 112 PRO A C 1
ATOM 883 O O . PRO A 1 112 ? -14.285 -17.464 31.523 1.00 86.44 112 PRO A O 1
ATOM 886 N N . TRP A 1 113 ? -15.260 -15.589 32.268 1.00 89.00 113 TRP A N 1
ATOM 887 C CA . TRP A 1 113 ? -15.243 -14.923 30.965 1.00 89.00 113 TRP A CA 1
ATOM 888 C C . TRP A 1 113 ? -13.843 -14.395 30.651 1.00 89.00 113 TRP A C 1
ATOM 890 O O . TRP A 1 113 ? -13.345 -14.604 29.546 1.00 89.00 113 TRP A O 1
ATOM 900 N N . LEU A 1 114 ? -13.178 -13.795 31.640 1.00 90.88 114 LEU A N 1
ATOM 901 C CA . LEU A 1 114 ? -11.824 -13.275 31.489 1.00 90.88 114 LEU A CA 1
ATOM 902 C C . LEU A 1 114 ? -10.809 -14.391 31.205 1.00 90.88 114 LEU A C 1
ATOM 904 O O . LEU A 1 114 ? -9.985 -14.244 30.309 1.00 90.88 114 LEU A O 1
ATOM 908 N N . GLU A 1 115 ? -10.898 -15.525 31.902 1.00 91.81 115 GLU A N 1
ATOM 909 C CA . GLU A 1 115 ? -10.030 -16.685 31.646 1.00 91.81 115 GLU A CA 1
ATOM 910 C C . GLU A 1 115 ? -10.183 -17.211 30.212 1.00 91.81 115 GLU A C 1
ATOM 912 O O . GLU A 1 115 ? -9.189 -17.513 29.550 1.00 91.81 115 GLU A O 1
ATOM 917 N N . LYS A 1 116 ? -11.417 -17.244 29.690 1.00 94.31 116 LYS A N 1
ATOM 918 C CA . LYS A 1 116 ? -11.676 -17.611 28.290 1.00 94.31 116 LYS A CA 1
ATOM 919 C C . LYS A 1 116 ? -11.099 -16.591 27.309 1.00 94.31 116 LYS A C 1
ATOM 921 O O . LYS A 1 116 ? -10.511 -16.997 26.312 1.00 94.31 116 LYS A O 1
ATOM 926 N N . GLN A 1 117 ? -11.232 -15.293 27.586 1.00 94.69 117 GLN A N 1
ATOM 927 C CA . GLN A 1 117 ? -10.652 -14.241 26.742 1.00 94.69 117 GLN A CA 1
ATOM 928 C C . GLN A 1 117 ? -9.122 -14.306 26.724 1.00 94.69 117 GLN A C 1
ATOM 930 O O . GLN A 1 117 ? -8.519 -14.198 25.661 1.00 94.69 117 GLN A O 1
ATOM 935 N N . ILE A 1 118 ? -8.489 -14.553 27.875 1.00 95.69 118 ILE A N 1
ATOM 936 C CA . ILE A 1 118 ? -7.034 -14.723 27.969 1.00 95.69 118 ILE A CA 1
ATOM 937 C C . ILE A 1 118 ? -6.585 -15.948 27.163 1.00 95.69 118 ILE A C 1
ATOM 939 O O . ILE A 1 118 ? -5.610 -15.855 26.422 1.00 95.69 118 ILE A O 1
ATOM 943 N N . ALA A 1 119 ? -7.302 -17.071 27.258 1.00 96.00 119 ALA A N 1
ATOM 944 C CA . ALA A 1 119 ? -6.985 -18.270 26.484 1.00 96.00 119 ALA A CA 1
ATOM 945 C C . ALA A 1 119 ? -7.130 -18.047 24.966 1.00 96.00 119 ALA A C 1
ATOM 947 O O . ALA A 1 119 ? -6.262 -18.462 24.200 1.00 96.00 119 ALA A O 1
ATOM 948 N N . LEU A 1 120 ? -8.189 -17.354 24.527 1.00 97.00 120 LEU A N 1
ATOM 949 C CA . LEU A 1 120 ? -8.384 -16.997 23.116 1.00 97.00 120 LEU A CA 1
ATOM 950 C C . LEU A 1 120 ? -7.287 -16.057 22.608 1.00 97.00 120 LEU A C 1
ATOM 952 O O . LEU A 1 120 ? -6.730 -16.294 21.538 1.00 97.00 120 LEU A O 1
ATOM 956 N N . LEU A 1 121 ? -6.942 -15.030 23.388 1.00 97.44 121 LEU A N 1
ATOM 957 C CA . LEU A 1 121 ? -5.874 -14.094 23.045 1.00 97.44 121 LEU A CA 1
ATOM 958 C C . LEU A 1 121 ? -4.516 -14.798 22.959 1.00 97.44 121 LEU A C 1
ATOM 960 O O . LEU A 1 121 ? -3.729 -14.504 22.065 1.00 97.44 121 LEU A O 1
ATOM 964 N N . TRP A 1 122 ? -4.248 -15.737 23.867 1.00 97.19 122 TRP A N 1
ATOM 965 C CA . TRP A 1 122 ? -3.015 -16.518 23.860 1.00 97.19 122 TRP A CA 1
ATOM 966 C C . TRP A 1 122 ? -2.894 -17.395 22.611 1.00 97.19 122 TRP A C 1
ATOM 968 O O . TRP A 1 122 ? -1.846 -17.391 21.969 1.00 97.19 122 TRP A O 1
ATOM 978 N N . ASN A 1 123 ? -3.969 -18.091 22.226 1.00 97.44 123 ASN A N 1
ATOM 979 C CA . ASN A 1 123 ? -3.992 -18.886 20.995 1.00 97.44 123 ASN A CA 1
ATOM 980 C C . ASN A 1 123 ? -3.791 -18.003 19.758 1.00 97.44 123 ASN A C 1
ATOM 982 O O . ASN A 1 123 ? -2.947 -18.309 18.923 1.00 97.44 123 ASN A O 1
ATOM 986 N N . PHE A 1 124 ? -4.485 -16.862 19.693 1.00 97.62 124 PHE A N 1
ATOM 987 C CA . PHE A 1 124 ? -4.296 -15.890 18.618 1.00 97.62 124 PHE A CA 1
ATOM 988 C C . PHE A 1 124 ? -2.844 -15.397 18.533 1.00 97.62 124 PHE A C 1
ATOM 990 O O . PHE A 1 124 ? -2.284 -15.296 17.445 1.00 97.62 124 PHE A O 1
ATOM 997 N N . LEU A 1 125 ? -2.212 -15.112 19.675 1.00 97.94 125 LEU A N 1
ATOM 998 C CA . LEU A 1 125 ? -0.836 -14.622 19.720 1.00 97.94 125 LEU A CA 1
ATOM 999 C C . LEU A 1 125 ? 0.176 -15.686 19.276 1.00 97.94 125 LEU A C 1
ATOM 1001 O O . LEU A 1 125 ? 1.122 -15.359 18.561 1.00 97.94 125 LEU A O 1
ATOM 1005 N N . LEU A 1 126 ? -0.032 -16.947 19.664 1.00 97.19 126 LEU A N 1
ATOM 1006 C CA . LEU A 1 126 ? 0.794 -18.067 19.211 1.00 97.19 126 LEU A CA 1
ATOM 1007 C C . LEU A 1 126 ? 0.676 -18.283 17.698 1.00 97.19 126 LEU A C 1
ATOM 1009 O O . LEU A 1 126 ? 1.701 -18.392 17.021 1.00 97.19 126 LEU A O 1
ATOM 1013 N N . ASP A 1 127 ? -0.546 -18.284 17.167 1.00 97.25 127 ASP A N 1
ATOM 1014 C CA . ASP A 1 127 ? -0.789 -18.443 15.731 1.00 97.25 127 ASP A CA 1
ATOM 1015 C C . ASP A 1 127 ? -0.177 -17.282 14.940 1.00 97.25 127 ASP A C 1
ATOM 1017 O O . ASP A 1 127 ? 0.512 -17.485 13.937 1.00 97.25 127 ASP A O 1
ATOM 1021 N N . HIS A 1 128 ? -0.349 -16.051 15.426 1.00 95.06 128 HIS A N 1
ATOM 1022 C CA . HIS A 1 128 ? 0.219 -14.874 14.781 1.00 95.06 128 HIS A CA 1
ATOM 1023 C C . HIS A 1 128 ? 1.753 -14.878 14.818 1.00 95.06 128 HIS A C 1
ATOM 1025 O O . HIS A 1 128 ? 2.396 -14.526 13.831 1.00 95.06 128 HIS A O 1
ATOM 1031 N N . GLN A 1 129 ? 2.363 -15.332 15.917 1.00 96.56 129 GLN A N 1
ATOM 1032 C CA . GLN A 1 129 ? 3.815 -15.479 15.999 1.00 96.56 129 GLN A CA 1
ATOM 1033 C C . GLN A 1 129 ? 4.338 -16.508 14.987 1.00 96.56 129 GLN A C 1
ATOM 1035 O O . GLN A 1 129 ? 5.381 -16.269 14.374 1.00 96.56 129 GLN A O 1
ATOM 1040 N N . HIS A 1 130 ? 3.627 -17.622 14.794 1.00 95.12 130 HIS A N 1
ATOM 1041 C CA . HIS A 1 130 ? 3.993 -18.626 13.797 1.00 95.12 130 HIS A CA 1
ATOM 1042 C C . HIS A 1 130 ? 3.922 -18.057 12.373 1.00 95.12 130 HIS A C 1
ATOM 1044 O O . HIS A 1 130 ? 4.881 -18.199 11.617 1.00 95.12 130 HIS A O 1
ATOM 1050 N N . LEU A 1 131 ? 2.842 -17.345 12.033 1.00 96.31 131 LEU A N 1
ATOM 1051 C CA . LEU A 1 131 ? 2.688 -16.693 10.725 1.00 96.31 131 LEU A CA 1
ATOM 1052 C C . LEU A 1 131 ? 3.799 -15.673 10.455 1.00 96.31 131 LEU A C 1
ATOM 1054 O O . LEU A 1 131 ? 4.434 -15.711 9.405 1.00 96.31 131 LEU A O 1
ATOM 1058 N N . VAL A 1 132 ? 4.107 -14.813 11.429 1.00 95.81 132 VAL A N 1
ATOM 1059 C CA . VAL A 1 132 ? 5.189 -13.823 11.295 1.00 95.81 132 VAL A CA 1
ATOM 1060 C C . VAL A 1 132 ? 6.552 -14.504 11.134 1.00 95.81 132 VAL A C 1
ATOM 1062 O O . VAL A 1 132 ? 7.412 -14.027 10.390 1.00 95.81 132 VAL A O 1
ATOM 1065 N N . GLN A 1 133 ? 6.794 -15.622 11.823 1.00 95.62 133 GLN A N 1
ATOM 1066 C CA . GLN A 1 133 ? 8.021 -16.396 11.627 1.00 95.62 133 GLN A CA 1
ATOM 1067 C C . GLN A 1 133 ? 8.091 -17.023 10.235 1.00 95.62 133 GLN A C 1
ATOM 1069 O O . GLN A 1 133 ? 9.162 -17.003 9.624 1.00 95.62 133 GLN A O 1
ATOM 1074 N N . GLU A 1 134 ? 6.976 -17.538 9.726 1.00 96.50 134 GLU A N 1
ATOM 1075 C CA . GLU A 1 134 ? 6.892 -18.118 8.390 1.00 96.50 134 GLU A CA 1
ATOM 1076 C C . GLU A 1 134 ? 7.141 -17.067 7.302 1.00 96.50 134 GLU A C 1
ATOM 1078 O O . GLU A 1 134 ? 7.985 -17.288 6.434 1.00 96.50 134 GLU A O 1
ATOM 1083 N N . GLU A 1 135 ? 6.520 -15.889 7.394 1.00 94.44 135 GLU A N 1
ATOM 1084 C CA . GLU A 1 135 ? 6.767 -14.773 6.471 1.00 94.44 135 GLU A CA 1
ATOM 1085 C C . GLU A 1 135 ? 8.233 -14.326 6.496 1.00 94.44 135 GLU A C 1
ATOM 1087 O O . GLU A 1 135 ? 8.864 -14.151 5.451 1.00 94.44 135 GLU A O 1
ATOM 1092 N N . ASN A 1 136 ? 8.821 -14.187 7.688 1.00 96.88 136 ASN A N 1
ATOM 1093 C CA . ASN A 1 136 ? 10.235 -13.837 7.826 1.00 96.88 136 ASN A CA 1
ATOM 1094 C C . ASN A 1 136 ? 11.150 -14.897 7.205 1.00 96.88 136 ASN A C 1
ATOM 1096 O O . ASN A 1 136 ? 12.144 -14.561 6.552 1.00 96.88 136 ASN A O 1
ATOM 1100 N N . TRP A 1 137 ? 10.815 -16.174 7.384 1.00 96.12 137 TRP A N 1
ATOM 1101 C CA . TRP A 1 137 ? 11.554 -17.274 6.782 1.00 96.12 137 TRP A CA 1
ATOM 1102 C C . TRP A 1 137 ? 11.428 -17.270 5.253 1.00 96.12 137 TRP A C 1
ATOM 1104 O O . TRP A 1 137 ? 12.448 -17.356 4.568 1.00 96.12 137 TRP A O 1
ATOM 1114 N N . GLN A 1 138 ? 10.223 -17.079 4.708 1.00 97.06 138 GLN A N 1
ATOM 1115 C CA . GLN A 1 138 ? 9.988 -16.977 3.263 1.00 97.06 138 GLN A CA 1
ATOM 1116 C C . GLN A 1 138 ? 10.738 -15.787 2.649 1.00 97.06 138 GLN A C 1
ATOM 1118 O O . GLN A 1 138 ? 11.409 -15.935 1.625 1.00 97.06 138 GLN A O 1
ATOM 1123 N N . ASN A 1 139 ? 10.708 -14.628 3.308 1.00 96.19 139 ASN A N 1
ATOM 1124 C CA . ASN A 1 139 ? 11.442 -13.437 2.880 1.00 96.19 139 ASN A CA 1
ATOM 1125 C C . ASN A 1 139 ? 12.961 -13.664 2.896 1.00 96.19 139 ASN A C 1
ATOM 1127 O O . ASN A 1 139 ? 13.658 -13.291 1.948 1.00 96.19 139 ASN A O 1
ATOM 1131 N N . SER A 1 140 ? 13.484 -14.321 3.935 1.00 97.62 140 SER A N 1
ATOM 1132 C CA . SER A 1 140 ? 14.900 -14.692 4.004 1.00 97.62 140 SER A CA 1
ATOM 1133 C C . SER A 1 140 ? 15.286 -15.682 2.904 1.00 97.62 140 SER A C 1
ATOM 1135 O O . SER A 1 140 ? 16.354 -15.540 2.309 1.00 97.62 140 SER A O 1
ATOM 1137 N N . LEU A 1 141 ? 14.440 -16.674 2.624 1.00 97.00 141 LEU A N 1
ATOM 1138 C CA . LEU A 1 141 ? 14.688 -17.669 1.583 1.00 97.00 141 LEU A CA 1
ATOM 1139 C C . LEU A 1 141 ? 14.681 -17.028 0.191 1.00 97.00 141 LEU A C 1
ATOM 1141 O O . LEU A 1 141 ? 15.591 -17.267 -0.599 1.00 97.00 141 LEU A O 1
ATOM 1145 N N . SER A 1 142 ? 13.693 -16.174 -0.083 1.00 97.88 142 SER A N 1
ATOM 1146 C CA . SER A 1 142 ? 13.599 -15.402 -1.325 1.00 97.88 142 SER A CA 1
ATOM 1147 C C . SER A 1 142 ? 14.854 -14.554 -1.537 1.00 97.88 142 SER A C 1
ATOM 1149 O O . SER A 1 142 ? 15.481 -14.616 -2.596 1.00 97.88 142 SER A O 1
ATOM 1151 N N . LYS A 1 143 ? 15.304 -13.850 -0.491 1.00 97.62 143 LYS A N 1
ATOM 1152 C CA . LYS A 1 143 ? 16.545 -13.073 -0.533 1.00 97.62 143 LYS A CA 1
ATOM 1153 C C . LYS A 1 143 ? 17.767 -13.948 -0.824 1.00 97.62 143 LYS A C 1
ATOM 1155 O O . LYS A 1 143 ? 18.541 -13.620 -1.715 1.00 97.62 143 LYS A O 1
ATOM 1160 N N . GLN A 1 144 ? 17.914 -15.078 -0.131 1.00 97.62 144 GLN A N 1
ATOM 1161 C CA . GLN A 1 144 ? 19.022 -16.008 -0.376 1.00 97.62 144 GLN A CA 1
ATOM 1162 C C . GLN A 1 144 ? 19.024 -16.546 -1.809 1.00 97.62 144 GLN A C 1
ATOM 1164 O O . GLN A 1 144 ? 20.090 -16.680 -2.405 1.00 97.62 144 GLN A O 1
ATOM 1169 N N . LEU A 1 145 ? 17.852 -16.838 -2.375 1.00 97.69 145 LEU A N 1
ATOM 1170 C CA . LEU A 1 145 ? 17.731 -17.340 -3.740 1.00 97.69 145 LEU A CA 1
ATOM 1171 C C . LEU A 1 145 ? 18.113 -16.270 -4.772 1.00 97.69 145 LEU A C 1
ATOM 1173 O O . LEU A 1 145 ? 18.828 -16.570 -5.730 1.00 97.69 145 LEU A O 1
ATOM 1177 N N . VAL A 1 146 ? 17.707 -15.017 -4.546 1.00 97.81 146 VAL A N 1
ATOM 1178 C CA . VAL A 1 146 ? 18.135 -13.876 -5.369 1.00 97.81 146 VAL A CA 1
ATOM 1179 C C . VAL A 1 146 ? 19.650 -13.688 -5.275 1.00 97.81 146 VAL A C 1
ATOM 1181 O O . VAL A 1 146 ? 20.308 -13.650 -6.315 1.00 97.81 146 VAL A O 1
ATOM 1184 N N . ASP A 1 147 ? 20.214 -13.672 -4.067 1.00 97.88 147 ASP A N 1
ATOM 1185 C CA . ASP A 1 147 ? 21.655 -13.501 -3.846 1.00 97.88 147 ASP A CA 1
ATOM 1186 C C . ASP A 1 147 ? 22.464 -14.640 -4.500 1.00 97.88 147 ASP A C 1
ATOM 1188 O O . ASP A 1 147 ? 23.470 -14.398 -5.170 1.00 97.88 147 ASP A O 1
ATOM 1192 N N . GLN A 1 148 ? 21.999 -15.891 -4.390 1.00 97.94 148 GLN A N 1
ATOM 1193 C CA . GLN A 1 148 ? 22.628 -17.032 -5.064 1.00 97.94 148 GLN A CA 1
ATOM 1194 C C . GLN A 1 148 ? 22.545 -16.928 -6.588 1.00 97.94 148 GLN A C 1
ATOM 1196 O O . GLN A 1 148 ? 23.525 -17.229 -7.272 1.00 97.94 148 GLN A O 1
ATOM 1201 N N . SER A 1 149 ? 21.405 -16.490 -7.128 1.00 98.12 149 SER A N 1
ATOM 1202 C CA . SER A 1 149 ? 21.240 -16.311 -8.574 1.00 98.12 149 SER A CA 1
ATOM 1203 C C . SER A 1 149 ? 22.167 -15.224 -9.129 1.00 98.12 149 SER A C 1
ATOM 1205 O O . SER A 1 149 ? 22.755 -15.403 -10.198 1.00 98.12 149 SER A O 1
ATOM 1207 N N . GLN A 1 150 ? 22.352 -14.128 -8.385 1.00 97.25 150 GLN A N 1
ATOM 1208 C CA . GLN A 1 150 ? 23.259 -13.041 -8.749 1.00 97.25 150 GLN A CA 1
ATOM 1209 C C . GLN A 1 150 ? 24.716 -13.497 -8.684 1.00 97.25 150 GLN A C 1
ATOM 1211 O O . GLN A 1 150 ? 25.441 -13.333 -9.661 1.00 97.25 150 GLN A O 1
ATOM 1216 N N . ASN A 1 151 ? 25.114 -14.169 -7.602 1.00 98.25 151 ASN A N 1
ATOM 1217 C CA . ASN A 1 151 ? 26.467 -14.704 -7.453 1.00 98.25 151 ASN A CA 1
ATOM 1218 C C . ASN A 1 151 ? 26.813 -15.715 -8.565 1.00 98.25 151 ASN A C 1
ATOM 1220 O O . ASN A 1 151 ? 27.887 -15.665 -9.162 1.00 98.25 151 ASN A O 1
ATOM 1224 N N . LEU A 1 152 ? 25.876 -16.604 -8.919 1.00 98.31 152 LEU A N 1
ATOM 1225 C CA . LEU A 1 152 ? 26.069 -17.545 -10.025 1.00 98.31 152 LEU A CA 1
ATOM 1226 C C . LEU A 1 152 ? 26.224 -16.818 -11.367 1.00 98.31 152 LEU A C 1
ATOM 1228 O O . LEU A 1 152 ? 27.069 -17.198 -12.178 1.00 98.31 152 LEU A O 1
ATOM 1232 N N . ARG A 1 153 ? 25.436 -15.764 -11.603 1.00 98.31 153 ARG A N 1
ATOM 1233 C CA . ARG A 1 153 ? 25.552 -14.935 -12.808 1.00 98.31 153 ARG A CA 1
ATOM 1234 C C . ARG A 1 153 ? 26.909 -14.235 -12.881 1.00 98.31 153 ARG A C 1
ATOM 1236 O O . ARG A 1 153 ? 27.518 -14.242 -13.947 1.00 98.31 153 ARG A O 1
ATOM 1243 N N . GLU A 1 154 ? 27.385 -13.662 -11.782 1.00 98.06 154 GLU A N 1
ATOM 1244 C CA . GLU A 1 154 ? 28.694 -13.002 -11.708 1.00 98.06 154 GLU A CA 1
ATOM 1245 C C . GLU A 1 154 ? 29.844 -13.984 -11.958 1.00 98.06 154 GLU A C 1
ATOM 1247 O O . GLU A 1 154 ? 30.733 -13.705 -12.765 1.00 98.06 154 GLU A O 1
ATOM 1252 N N . GLU A 1 155 ? 29.791 -15.171 -11.352 1.00 98.44 155 GLU A N 1
ATOM 1253 C CA . GLU A 1 155 ? 30.788 -16.224 -11.565 1.00 98.44 155 GLU A CA 1
ATOM 1254 C C . GLU A 1 155 ? 30.795 -16.711 -13.025 1.00 98.44 155 GLU A C 1
ATOM 1256 O O . GLU A 1 155 ? 31.862 -16.909 -13.615 1.00 98.44 155 GLU A O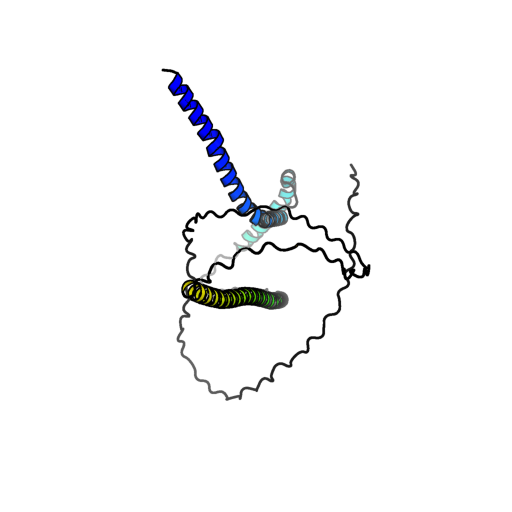 1
ATOM 1261 N N . LEU A 1 156 ? 29.620 -16.876 -13.646 1.00 98.38 156 LEU A N 1
ATOM 1262 C CA . LEU A 1 156 ? 29.523 -17.245 -15.061 1.00 98.38 156 LEU A CA 1
ATOM 1263 C C . LEU A 1 156 ? 30.079 -16.152 -15.979 1.00 98.38 156 LEU A C 1
ATOM 1265 O O . LEU A 1 156 ? 30.857 -16.476 -16.878 1.00 98.38 156 LEU A O 1
ATOM 1269 N N . MET A 1 157 ? 29.737 -14.884 -15.735 1.00 97.12 157 MET A N 1
ATOM 1270 C CA . MET A 1 157 ? 30.279 -13.755 -16.499 1.00 97.12 157 MET A CA 1
ATOM 1271 C C . MET A 1 157 ? 31.804 -13.690 -16.365 1.00 97.12 157 MET A C 1
ATOM 1273 O O . MET A 1 157 ? 32.497 -13.683 -17.378 1.00 97.12 157 MET A O 1
ATOM 1277 N N . SER A 1 158 ? 32.344 -13.804 -15.146 1.00 98.25 158 SER A N 1
ATOM 1278 C CA . SER A 1 158 ? 33.797 -13.810 -14.924 1.00 98.25 158 SER A CA 1
ATOM 1279 C C . SER A 1 158 ? 34.496 -14.971 -15.641 1.00 98.25 158 SER A C 1
ATOM 1281 O O . SER A 1 158 ? 35.588 -14.808 -16.191 1.00 98.25 158 SER A O 1
ATOM 1283 N N . ARG A 1 159 ? 33.886 -16.164 -15.676 1.00 98.31 159 ARG A N 1
ATOM 1284 C CA . ARG A 1 159 ? 34.437 -17.312 -16.417 1.00 98.31 159 ARG A CA 1
ATOM 1285 C C . ARG A 1 159 ? 34.394 -17.109 -17.927 1.00 98.31 159 ARG A C 1
ATOM 1287 O O . ARG A 1 159 ? 35.340 -17.517 -18.603 1.00 98.31 159 ARG A O 1
ATOM 1294 N N . CYS A 1 160 ? 33.321 -16.523 -18.450 1.00 97.94 160 CYS A N 1
ATOM 1295 C CA . CYS A 1 160 ? 33.202 -16.179 -19.863 1.00 97.94 160 CYS A CA 1
ATOM 1296 C C . CYS A 1 160 ? 34.253 -15.143 -20.269 1.00 97.94 160 CYS A C 1
ATOM 1298 O O . CYS A 1 160 ? 34.973 -15.394 -21.235 1.00 97.94 160 CYS A O 1
ATOM 1300 N N . ASP A 1 161 ? 34.424 -14.076 -19.488 1.00 98.12 161 ASP A N 1
ATOM 1301 C CA . ASP A 1 161 ? 35.418 -13.027 -19.744 1.00 98.12 161 ASP A CA 1
ATOM 1302 C C . ASP A 1 161 ? 36.839 -13.605 -19.757 1.00 98.12 161 ASP A C 1
ATOM 1304 O O . ASP A 1 161 ? 37.578 -13.430 -20.723 1.00 98.12 161 ASP A O 1
ATOM 1308 N N . ARG A 1 162 ? 37.196 -14.437 -18.764 1.00 98.00 162 ARG A N 1
ATOM 1309 C CA . ARG A 1 162 ? 38.511 -15.111 -18.733 1.00 98.00 162 ARG A CA 1
ATOM 1310 C C . ARG A 1 162 ? 38.757 -16.003 -19.951 1.00 98.00 162 ARG A C 1
ATOM 1312 O O . ARG A 1 162 ? 39.894 -16.117 -20.410 1.00 98.00 162 ARG A O 1
ATOM 1319 N N . ARG A 1 163 ? 37.721 -16.685 -20.455 1.00 97.94 163 ARG A N 1
ATOM 1320 C CA . ARG A 1 163 ? 37.835 -17.512 -21.668 1.00 97.94 163 ARG A CA 1
ATOM 1321 C C . ARG A 1 163 ? 37.983 -16.644 -22.912 1.00 97.94 163 ARG A C 1
ATOM 1323 O O . ARG A 1 163 ? 38.809 -16.973 -23.761 1.00 97.94 163 ARG A O 1
ATOM 1330 N N . PHE A 1 164 ? 37.223 -15.558 -23.002 1.00 98.31 164 PHE A N 1
ATOM 1331 C CA . PHE A 1 164 ? 37.281 -14.623 -24.119 1.00 98.31 164 PHE A CA 1
ATOM 1332 C C . PHE A 1 164 ? 38.653 -13.945 -24.206 1.00 98.31 164 PHE A C 1
ATOM 1334 O O . PHE A 1 164 ? 39.283 -14.001 -25.260 1.00 98.31 164 PHE A O 1
ATOM 1341 N N . ASP A 1 165 ? 39.187 -13.464 -23.082 1.00 97.75 165 ASP A N 1
ATOM 1342 C CA . ASP A 1 165 ? 40.545 -12.912 -22.985 1.00 97.75 165 ASP A CA 1
ATOM 1343 C C . ASP A 1 165 ? 41.614 -13.921 -23.433 1.00 97.75 165 ASP A C 1
ATOM 1345 O O . ASP A 1 165 ? 42.616 -13.565 -24.059 1.00 97.75 165 ASP A O 1
ATOM 1349 N N . GLY A 1 166 ? 41.423 -15.202 -23.100 1.00 97.75 166 GLY A N 1
ATOM 1350 C CA . GLY A 1 166 ? 42.305 -16.285 -23.530 1.00 97.75 166 GLY A CA 1
ATOM 1351 C C . GLY A 1 166 ? 42.307 -16.462 -25.050 1.00 97.75 166 GLY A C 1
ATOM 1352 O O . GLY A 1 166 ? 43.377 -16.545 -25.657 1.00 97.75 166 GLY A O 1
ATOM 1353 N N . VAL A 1 167 ? 41.122 -16.469 -25.664 1.00 98.00 167 VAL A N 1
ATOM 1354 C CA . VAL A 1 167 ? 40.959 -16.555 -27.124 1.00 98.00 167 VAL A CA 1
ATOM 1355 C C . VAL A 1 167 ? 41.520 -15.310 -27.809 1.00 98.00 167 VAL A C 1
ATOM 1357 O O . VAL A 1 167 ? 42.229 -15.435 -28.805 1.00 98.00 167 VAL A O 1
ATOM 1360 N N . GLU A 1 168 ? 41.283 -14.119 -27.260 1.00 98.00 168 GLU A N 1
ATOM 1361 C CA . GLU A 1 168 ? 41.808 -12.865 -27.803 1.00 98.00 168 GLU A CA 1
ATOM 1362 C C . GLU A 1 168 ? 43.345 -12.850 -27.796 1.00 98.00 168 GLU A C 1
ATOM 1364 O O . GLU A 1 168 ? 43.972 -12.485 -28.793 1.00 98.00 168 GLU A O 1
ATOM 1369 N N . LYS A 1 169 ? 43.975 -13.314 -26.708 1.00 97.88 169 LYS A N 1
ATOM 1370 C CA . LYS A 1 169 ? 45.439 -13.459 -26.627 1.00 97.88 169 LYS A CA 1
ATOM 1371 C C . LYS A 1 169 ? 45.975 -14.470 -27.638 1.00 97.88 169 LYS A C 1
ATOM 1373 O O . LYS A 1 169 ? 46.984 -14.195 -28.288 1.00 97.88 169 LYS A O 1
ATOM 1378 N N . GLN A 1 170 ? 45.306 -15.614 -27.804 1.00 97.38 170 GLN A N 1
ATOM 1379 C CA . GLN A 1 170 ? 45.681 -16.598 -28.825 1.00 97.38 170 GLN A CA 1
ATOM 1380 C C . GLN A 1 170 ? 45.579 -16.000 -30.232 1.00 97.38 170 GLN A C 1
ATOM 1382 O O . GLN A 1 170 ? 46.537 -16.103 -30.999 1.00 97.38 170 GLN A O 1
ATOM 1387 N N . LEU A 1 171 ? 44.479 -15.310 -30.544 1.00 97.88 171 LEU A N 1
ATOM 1388 C CA . LEU A 1 171 ? 44.265 -14.660 -31.835 1.00 97.88 171 LEU A CA 1
ATOM 1389 C C . LEU A 1 171 ? 45.339 -13.605 -32.124 1.00 97.88 171 LEU A C 1
ATOM 1391 O O . LEU A 1 171 ? 45.926 -13.622 -33.205 1.00 97.88 171 LEU A O 1
ATOM 1395 N N . LYS A 1 172 ? 45.661 -12.746 -31.147 1.00 97.62 172 LYS A N 1
ATOM 1396 C CA . LYS A 1 172 ? 46.752 -11.762 -31.261 1.00 97.62 172 LYS A CA 1
ATOM 1397 C C . LYS A 1 172 ? 48.099 -12.436 -31.530 1.00 97.62 172 LYS A C 1
ATOM 1399 O O . LYS A 1 172 ? 48.815 -12.002 -32.425 1.00 97.62 172 LYS A O 1
ATOM 1404 N N . SER A 1 173 ? 48.409 -13.533 -30.834 1.00 97.12 173 SER A N 1
ATOM 1405 C CA . SER A 1 173 ? 49.668 -14.264 -31.045 1.00 97.12 173 SER A CA 1
ATOM 1406 C C . SER A 1 173 ? 49.767 -14.921 -32.431 1.00 97.12 173 SER A C 1
ATOM 1408 O O . SER A 1 173 ? 50.845 -14.967 -33.020 1.00 97.12 173 SER A O 1
ATOM 1410 N N . VAL A 1 174 ? 48.650 -15.409 -32.984 1.00 96.12 174 VAL A N 1
ATOM 1411 C CA . VAL A 1 174 ? 48.599 -15.956 -34.350 1.00 96.12 174 VAL A CA 1
ATOM 1412 C C . VAL A 1 174 ? 48.753 -14.836 -35.376 1.00 96.12 174 VAL A C 1
ATOM 1414 O O . VAL A 1 174 ? 49.518 -14.986 -36.327 1.00 96.12 174 VAL A O 1
ATOM 1417 N N . LEU A 1 175 ? 48.080 -13.703 -35.160 1.00 96.38 175 LEU A N 1
ATOM 1418 C CA . LEU A 1 175 ? 48.182 -12.525 -36.019 1.00 96.38 175 LEU A CA 1
ATOM 1419 C C . LEU A 1 175 ? 49.620 -11.983 -36.063 1.00 96.38 175 LEU A C 1
ATOM 1421 O O . LEU A 1 175 ? 50.128 -11.684 -37.139 1.00 96.38 175 LEU A O 1
ATOM 1425 N N . GLU A 1 176 ? 50.303 -11.920 -34.920 1.00 96.31 176 GLU A N 1
ATOM 1426 C CA . GLU A 1 176 ? 51.703 -11.488 -34.827 1.00 96.31 176 GLU A CA 1
ATOM 1427 C C . GLU A 1 176 ? 52.656 -12.454 -35.554 1.00 96.31 176 GLU A C 1
ATOM 1429 O O . GLU A 1 176 ? 53.551 -12.024 -36.282 1.00 96.31 176 GLU A O 1
ATOM 1434 N N . ARG A 1 177 ? 52.419 -13.771 -35.456 1.00 94.88 177 ARG A N 1
ATOM 1435 C CA . ARG A 1 177 ? 53.180 -14.781 -36.218 1.00 94.88 177 ARG A CA 1
ATOM 1436 C C . ARG A 1 177 ? 52.983 -14.662 -37.730 1.00 94.88 177 ARG A C 1
ATOM 1438 O O . ARG A 1 177 ? 53.941 -14.887 -38.471 1.00 94.88 177 ARG A O 1
ATOM 1445 N N . LEU A 1 178 ? 51.770 -14.327 -38.172 1.00 93.00 178 LEU A N 1
ATOM 1446 C CA . LEU A 1 178 ? 51.454 -14.071 -39.582 1.00 93.00 178 LEU A CA 1
ATOM 1447 C C . LEU A 1 178 ? 52.062 -12.751 -40.076 1.00 93.00 178 LEU A C 1
ATOM 1449 O O . LEU A 1 178 ? 52.488 -12.676 -41.222 1.00 93.00 178 LEU A O 1
ATOM 1453 N N . ALA A 1 179 ? 52.148 -11.728 -39.224 1.00 93.69 179 ALA A N 1
ATOM 1454 C CA . ALA A 1 179 ? 52.795 -10.464 -39.572 1.00 93.69 179 ALA A CA 1
ATOM 1455 C C . ALA A 1 179 ? 54.319 -10.614 -39.741 1.00 93.69 179 ALA A C 1
ATOM 1457 O O . ALA A 1 179 ? 54.902 -9.988 -40.623 1.00 93.69 179 ALA A O 1
ATOM 1458 N N . LEU A 1 180 ? 54.960 -11.457 -38.921 1.00 93.00 180 LEU A N 1
ATOM 1459 C CA . LEU A 1 180 ? 56.402 -11.735 -39.003 1.00 93.00 180 LEU A CA 1
ATOM 1460 C C . LEU A 1 180 ? 56.780 -12.690 -40.143 1.00 93.00 180 LEU A C 1
ATOM 1462 O O . LEU A 1 180 ? 57.911 -12.649 -40.617 1.00 93.00 180 LEU A O 1
ATOM 1466 N N . ASN A 1 181 ? 55.846 -13.531 -40.590 1.00 87.06 181 ASN A N 1
ATOM 1467 C CA . ASN A 1 181 ? 56.012 -14.390 -41.758 1.00 87.06 181 ASN A CA 1
ATOM 1468 C C . ASN A 1 181 ? 54.960 -14.002 -42.798 1.00 87.06 181 ASN A C 1
ATOM 1470 O O . ASN A 1 181 ? 53.937 -14.691 -42.882 1.00 87.06 181 ASN A O 1
ATOM 1474 N N . PRO A 1 182 ? 55.166 -12.915 -43.568 1.00 77.31 182 PRO A N 1
ATOM 1475 C CA . PRO A 1 182 ? 54.302 -12.623 -44.697 1.00 77.31 182 PRO A CA 1
ATOM 1476 C C . PRO A 1 182 ? 54.384 -13.825 -45.636 1.00 77.31 182 PRO A C 1
ATOM 1478 O O . PRO A 1 182 ? 55.378 -14.016 -46.332 1.00 77.31 182 PRO A O 1
ATOM 1481 N N . MET A 1 183 ? 53.365 -14.684 -45.579 1.00 62.00 183 MET A N 1
ATOM 1482 C CA . MET A 1 183 ? 53.183 -15.767 -46.533 1.00 62.00 183 MET A CA 1
ATOM 1483 C C . MET A 1 183 ? 53.304 -15.140 -47.915 1.00 62.00 183 MET A C 1
ATOM 1485 O O . MET A 1 183 ? 52.551 -14.217 -48.242 1.00 62.00 183 MET A O 1
ATOM 1489 N N . GLU A 1 184 ? 54.275 -15.612 -48.695 1.00 60.09 184 GLU A N 1
ATOM 1490 C CA . GLU A 1 184 ? 54.357 -15.247 -50.099 1.00 60.09 184 GLU A CA 1
ATOM 1491 C C . GLU A 1 184 ? 52.988 -15.486 -50.744 1.00 60.09 184 GLU A C 1
ATOM 1493 O O . GLU A 1 184 ? 52.302 -16.452 -50.387 1.00 60.09 184 GLU A O 1
ATOM 1498 N N . PRO A 1 185 ? 52.552 -14.593 -51.648 1.00 52.78 185 PRO A N 1
ATOM 1499 C CA . PRO A 1 185 ? 51.241 -14.674 -52.262 1.00 52.78 185 PRO A CA 1
ATOM 1500 C C . PRO A 1 185 ? 51.106 -16.019 -52.971 1.00 52.78 185 PRO A C 1
ATOM 1502 O O . PRO A 1 185 ? 51.624 -16.220 -54.069 1.00 52.78 185 PRO A O 1
ATOM 1505 N N . VAL A 1 186 ? 50.395 -16.952 -52.336 1.00 57.78 186 VAL A N 1
ATOM 1506 C CA . VAL A 1 186 ? 49.983 -18.193 -52.978 1.00 57.78 186 VAL A CA 1
ATOM 1507 C C . VAL A 1 186 ? 49.016 -17.775 -54.076 1.00 57.78 186 VAL A C 1
ATOM 1509 O O . VAL A 1 186 ? 47.896 -17.333 -53.818 1.00 57.78 186 VAL A O 1
ATOM 1512 N N . SER A 1 187 ? 49.517 -17.826 -55.306 1.00 55.62 187 SER A N 1
ATOM 1513 C CA . SER A 1 187 ? 48.807 -17.499 -56.537 1.00 55.62 187 SER A CA 1
ATOM 1514 C C . SER A 1 187 ? 47.404 -18.119 -56.565 1.00 55.62 187 SER A C 1
ATOM 1516 O O . SER A 1 187 ? 47.247 -19.268 -56.138 1.00 55.62 187 SER A O 1
ATOM 1518 N N . PRO A 1 188 ? 46.396 -17.420 -57.117 1.00 51.62 188 PRO A N 1
ATOM 1519 C CA . PRO A 1 188 ? 45.028 -17.908 -57.163 1.00 51.62 188 PRO A CA 1
ATOM 1520 C C . PRO A 1 188 ? 44.920 -19.041 -58.189 1.00 51.62 188 PRO A C 1
ATOM 1522 O O . PRO A 1 188 ? 44.651 -18.812 -59.367 1.00 51.62 188 PRO A O 1
ATOM 1525 N N . PHE A 1 189 ? 45.105 -20.286 -57.752 1.00 46.28 189 PHE A N 1
ATOM 1526 C CA . PHE A 1 189 ? 44.644 -21.434 -58.524 1.00 46.28 189 PHE A CA 1
ATOM 1527 C C . PHE A 1 189 ? 43.130 -21.561 -58.357 1.00 46.28 189 PHE A C 1
ATOM 1529 O O . PHE A 1 189 ? 42.610 -22.227 -57.465 1.00 46.28 189 PHE A O 1
ATOM 1536 N N . LEU A 1 190 ? 42.427 -20.892 -59.270 1.00 50.19 190 LEU A N 1
ATOM 1537 C CA . LEU A 1 190 ? 41.155 -21.357 -59.805 1.00 50.19 190 LEU A CA 1
ATOM 1538 C C . LEU A 1 190 ? 41.305 -22.836 -60.194 1.00 50.19 190 LEU A C 1
ATOM 1540 O O . LEU A 1 190 ? 42.039 -23.143 -61.130 1.00 50.19 190 LEU A O 1
ATOM 1544 N N . SER A 1 191 ? 40.615 -23.754 -59.516 1.00 46.81 191 SER A N 1
ATOM 1545 C CA . SER A 1 191 ? 40.317 -25.065 -60.098 1.00 46.81 191 SER A CA 1
ATOM 1546 C C . SER A 1 191 ? 39.144 -25.751 -59.401 1.00 46.81 191 SER A C 1
ATOM 1548 O O . SER A 1 191 ? 39.235 -26.200 -58.263 1.00 46.81 191 SER A O 1
ATOM 1550 N N . CYS A 1 192 ? 38.060 -25.838 -60.170 1.00 39.28 192 CYS A N 1
ATOM 1551 C CA . CYS A 1 192 ? 37.060 -26.900 -60.178 1.00 39.28 192 CYS A CA 1
ATOM 1552 C C . CYS A 1 192 ? 36.126 -27.059 -58.970 1.00 39.28 192 CYS A C 1
ATOM 1554 O O . CYS A 1 192 ? 36.353 -27.804 -58.022 1.00 39.28 192 CYS A O 1
ATOM 1556 N N . CYS A 1 193 ? 34.935 -26.493 -59.172 1.00 44.16 193 CYS A N 1
ATOM 1557 C CA . CYS A 1 193 ? 33.678 -27.151 -58.841 1.00 44.16 193 CYS A CA 1
ATOM 1558 C C . CYS A 1 193 ? 33.708 -28.656 -59.177 1.00 44.16 193 CYS A C 1
ATOM 1560 O O . CYS A 1 193 ? 34.007 -29.049 -60.306 1.00 44.16 193 CYS A O 1
ATOM 1562 N N . SER A 1 194 ? 33.254 -29.489 -58.244 1.00 43.47 194 SER A N 1
ATOM 1563 C CA . SER A 1 194 ? 32.439 -30.657 -58.586 1.00 43.47 194 SER A CA 1
ATOM 1564 C C . SER A 1 194 ? 31.422 -30.935 -57.476 1.00 43.47 194 SER A C 1
ATOM 1566 O O . SER A 1 194 ? 31.816 -31.123 -56.325 1.00 43.47 194 SER A O 1
ATOM 1568 N N . PRO A 1 195 ? 30.116 -30.966 -57.798 1.00 56.75 195 PRO A N 1
ATOM 1569 C CA . PRO A 1 195 ? 29.064 -31.312 -56.859 1.00 56.75 195 PRO A CA 1
ATOM 1570 C C . PRO A 1 195 ? 28.934 -32.837 -56.810 1.00 56.75 195 PRO A C 1
ATOM 1572 O O . PRO A 1 195 ? 28.450 -33.458 -57.756 1.00 56.75 195 PRO A O 1
ATOM 1575 N N . SER A 1 196 ? 29.357 -33.455 -55.709 1.00 46.66 196 SER A N 1
ATOM 1576 C CA . SER A 1 196 ? 29.109 -34.879 -55.476 1.00 46.66 196 SER A CA 1
ATOM 1577 C C . SER A 1 196 ? 28.016 -35.066 -54.433 1.00 46.66 196 SER A C 1
ATOM 1579 O O . SER A 1 196 ? 28.131 -34.664 -53.281 1.00 46.66 196 SER A O 1
ATOM 1581 N N . ARG A 1 197 ? 26.933 -35.658 -54.936 1.00 48.72 197 ARG A N 1
ATOM 1582 C CA . ARG A 1 197 ? 25.764 -36.224 -54.263 1.00 48.72 197 ARG A CA 1
ATOM 1583 C C . ARG A 1 197 ? 26.079 -37.015 -52.987 1.00 48.72 197 ARG A C 1
ATOM 1585 O O . ARG A 1 197 ? 27.059 -37.748 -52.937 1.00 48.72 197 ARG A O 1
ATOM 1592 N N . GLY A 1 198 ? 25.080 -37.036 -52.100 1.00 45.66 198 GLY A N 1
ATOM 1593 C CA . GLY A 1 198 ? 24.902 -38.013 -51.018 1.00 45.66 198 GLY A CA 1
ATOM 1594 C C . GLY A 1 198 ? 25.413 -37.463 -49.687 1.00 45.66 198 GLY A C 1
ATOM 1595 O O . GLY A 1 198 ? 26.516 -36.959 -49.622 1.00 45.66 198 GLY A O 1
ATOM 1596 N N . PHE A 1 199 ? 24.691 -37.486 -48.575 1.00 42.84 199 PHE A N 1
ATOM 1597 C CA . PHE A 1 199 ? 23.646 -38.405 -48.160 1.00 42.84 199 PHE A CA 1
ATOM 1598 C C . PHE A 1 199 ? 22.876 -37.714 -47.023 1.00 42.84 199 PHE A C 1
ATOM 1600 O O . PHE A 1 199 ? 23.477 -37.245 -46.059 1.00 42.84 199 PHE A O 1
ATOM 1607 N N . PHE A 1 200 ? 21.555 -37.633 -47.148 1.00 42.38 200 PHE A N 1
ATOM 1608 C CA . PHE A 1 200 ? 20.656 -37.312 -46.042 1.00 42.38 200 PHE A CA 1
ATOM 1609 C C . PHE A 1 200 ? 20.643 -38.492 -45.055 1.00 42.38 200 PHE A C 1
ATOM 1611 O O . PHE A 1 200 ? 20.327 -39.603 -45.485 1.00 42.38 200 PHE A O 1
ATOM 1618 N N . PRO A 1 201 ? 20.848 -38.298 -43.743 1.00 50.91 201 PRO A N 1
ATOM 1619 C CA . PRO A 1 201 ? 20.129 -39.084 -42.762 1.00 50.91 201 PRO A CA 1
ATOM 1620 C C . PRO A 1 201 ? 18.765 -38.420 -42.549 1.00 50.91 201 PRO A C 1
ATOM 1622 O O . PRO A 1 201 ? 18.650 -37.316 -42.018 1.00 50.91 201 PRO A O 1
ATOM 1625 N N . SER A 1 202 ? 17.732 -39.099 -43.039 1.00 44.72 202 SER A N 1
ATOM 1626 C CA . SER A 1 202 ? 16.336 -38.775 -42.764 1.00 44.72 202 SER A CA 1
ATOM 1627 C C . SER A 1 202 ? 16.057 -38.837 -41.251 1.00 44.72 202 SER A C 1
ATOM 1629 O O . SER A 1 202 ? 16.507 -39.783 -40.599 1.00 44.72 202 SER A O 1
ATOM 1631 N N . PRO A 1 203 ? 15.303 -37.882 -40.683 1.00 52.66 203 PRO A N 1
ATOM 1632 C CA . PRO A 1 203 ? 14.796 -37.965 -39.321 1.00 52.66 203 PRO A CA 1
ATOM 1633 C C . PRO A 1 203 ? 13.605 -38.936 -39.261 1.00 52.66 203 PRO A C 1
ATOM 1635 O O . PRO A 1 203 ? 12.656 -38.834 -40.039 1.00 52.66 203 PRO A O 1
ATOM 1638 N N . HIS A 1 204 ? 13.639 -39.881 -38.321 1.00 43.59 204 HIS A N 1
ATOM 1639 C CA . HIS A 1 204 ? 12.478 -40.709 -37.999 1.00 43.59 204 HIS A CA 1
ATOM 1640 C C . HIS A 1 204 ? 11.342 -39.849 -37.415 1.00 43.59 204 HIS A C 1
ATOM 1642 O O . HIS A 1 204 ? 11.593 -39.064 -36.498 1.00 43.59 204 HIS A O 1
ATOM 1648 N N . PRO A 1 205 ? 10.091 -40.023 -37.878 1.00 54.59 205 PRO A N 1
ATOM 1649 C CA . PRO A 1 205 ? 8.920 -39.489 -37.211 1.00 54.59 205 PRO A CA 1
ATOM 1650 C C . PRO A 1 205 ? 8.426 -40.506 -36.176 1.00 54.59 205 PRO A C 1
ATOM 1652 O O . PRO A 1 205 ? 8.039 -41.621 -36.519 1.00 54.59 205 PRO A O 1
ATOM 1655 N N . THR A 1 206 ? 8.369 -40.110 -34.910 1.00 48.62 206 THR A N 1
ATOM 1656 C CA . THR A 1 206 ? 7.436 -40.710 -33.952 1.00 48.62 206 THR A CA 1
ATOM 1657 C C . THR A 1 206 ? 6.506 -39.619 -33.470 1.00 48.62 206 THR A C 1
ATOM 1659 O O . THR A 1 206 ? 6.880 -38.738 -32.699 1.00 48.62 206 THR A O 1
ATOM 1662 N N . ALA A 1 207 ? 5.288 -39.683 -33.995 1.00 42.09 207 ALA A N 1
ATOM 1663 C CA . ALA A 1 207 ? 4.127 -39.020 -33.448 1.00 42.09 207 ALA A CA 1
ATOM 1664 C C . ALA A 1 207 ? 3.907 -39.474 -31.999 1.00 42.09 207 ALA A C 1
ATOM 1666 O O . ALA A 1 207 ? 3.892 -40.675 -31.743 1.00 42.09 207 ALA A O 1
ATOM 1667 N N . ALA A 1 208 ? 3.688 -38.528 -31.088 1.00 35.69 208 ALA A N 1
ATOM 1668 C CA . ALA A 1 208 ? 2.555 -38.556 -30.165 1.00 35.69 208 ALA A CA 1
ATOM 1669 C C . ALA A 1 208 ? 2.525 -37.301 -29.278 1.00 35.69 208 ALA A C 1
ATOM 1671 O O . ALA A 1 208 ? 3.502 -36.947 -28.629 1.00 35.69 208 ALA A O 1
ATOM 1672 N N . SER A 1 209 ? 1.318 -36.748 -29.189 1.00 39.72 209 SER A N 1
ATOM 1673 C CA . SER A 1 209 ? 0.775 -35.967 -28.076 1.00 39.72 209 SER A CA 1
ATOM 1674 C C . SER A 1 209 ? 1.015 -34.457 -28.045 1.00 39.72 209 SER A C 1
ATOM 1676 O O . SER A 1 209 ? 1.867 -33.920 -27.347 1.00 39.72 209 SER A O 1
ATOM 1678 N N . SER A 1 210 ? 0.117 -33.785 -28.761 1.00 45.38 210 SER A N 1
ATOM 1679 C CA . SER A 1 210 ? -0.659 -32.621 -28.333 1.00 45.38 210 SER A CA 1
ATOM 1680 C C . SER A 1 210 ? -0.553 -32.227 -26.852 1.00 45.38 210 SER A C 1
ATOM 1682 O O . SER A 1 210 ? -0.964 -32.981 -25.973 1.00 45.38 210 SER A O 1
ATOM 1684 N N . ALA A 1 211 ? -0.164 -30.976 -26.611 1.00 39.84 211 ALA A N 1
ATOM 1685 C CA . ALA A 1 211 ? -0.822 -30.092 -25.653 1.00 39.84 211 ALA A CA 1
ATOM 1686 C C . ALA A 1 211 ? -0.553 -28.646 -26.087 1.00 39.84 211 ALA A C 1
ATOM 1688 O O . ALA A 1 211 ? 0.579 -28.167 -26.078 1.00 39.84 211 ALA A O 1
ATOM 1689 N N . ALA A 1 212 ? -1.611 -27.985 -26.543 1.00 42.38 212 ALA A N 1
ATOM 1690 C CA . ALA A 1 212 ? -1.615 -26.577 -26.882 1.00 42.38 212 ALA A CA 1
ATOM 1691 C C . ALA A 1 212 ? -1.500 -25.737 -25.604 1.00 42.38 212 ALA A C 1
ATOM 1693 O O . ALA A 1 212 ? -2.294 -25.914 -24.685 1.00 42.38 212 ALA A O 1
ATOM 1694 N N . ILE A 1 213 ? -0.563 -24.789 -25.576 1.00 41.41 213 ILE A N 1
ATOM 1695 C CA . ILE A 1 213 ? -0.660 -23.602 -24.724 1.00 41.41 213 ILE A CA 1
ATOM 1696 C C . ILE A 1 213 ? -0.378 -22.394 -25.611 1.00 41.41 213 ILE A C 1
ATOM 1698 O O . ILE A 1 213 ? 0.742 -22.145 -26.050 1.00 41.41 213 ILE A O 1
ATOM 1702 N N . THR A 1 214 ? -1.454 -21.674 -25.899 1.00 45.38 214 THR A N 1
ATOM 1703 C CA . THR A 1 214 ? -1.463 -20.343 -26.492 1.00 45.38 214 THR A CA 1
ATOM 1704 C C . THR A 1 214 ? -0.857 -19.361 -25.494 1.00 45.38 214 THR A C 1
ATOM 1706 O O . THR A 1 214 ? -1.418 -19.167 -24.420 1.00 45.38 214 THR A O 1
ATOM 1709 N N . LEU A 1 215 ? 0.247 -18.703 -25.845 1.00 40.16 215 LEU A N 1
ATOM 1710 C CA . LEU A 1 215 ? 0.670 -17.469 -25.183 1.00 40.16 215 LEU A CA 1
ATOM 1711 C C . LEU A 1 215 ? 1.236 -16.510 -26.229 1.00 40.16 215 LEU A C 1
ATOM 1713 O O . LEU A 1 215 ? 2.290 -16.726 -26.823 1.00 40.16 215 LEU A O 1
ATOM 1717 N N . ALA A 1 216 ? 0.450 -15.469 -26.484 1.00 36.53 216 ALA A N 1
ATOM 1718 C CA . ALA A 1 216 ? 0.791 -14.350 -27.333 1.00 36.53 216 ALA A CA 1
ATOM 1719 C C . ALA A 1 216 ? 1.930 -13.540 -26.696 1.00 36.53 216 ALA A C 1
ATOM 1721 O O . ALA A 1 216 ? 1.787 -13.020 -25.593 1.00 36.53 216 ALA A O 1
ATOM 1722 N N . HIS A 1 217 ? 3.036 -13.394 -27.421 1.00 37.22 217 HIS A N 1
ATOM 1723 C CA . HIS A 1 217 ? 4.036 -12.361 -27.178 1.00 37.22 217 HIS A CA 1
ATOM 1724 C C . HIS A 1 217 ? 4.042 -11.415 -28.379 1.00 37.22 217 HIS A C 1
ATOM 1726 O O . HIS A 1 217 ? 4.620 -11.709 -29.423 1.00 37.22 217 HIS A O 1
ATOM 1732 N N . THR A 1 218 ? 3.394 -10.262 -28.229 1.00 39.62 218 THR A N 1
ATOM 1733 C CA . THR A 1 218 ? 3.716 -9.072 -29.018 1.00 39.62 218 THR A CA 1
ATOM 1734 C C . THR A 1 218 ? 4.993 -8.458 -28.464 1.00 39.62 218 THR A C 1
ATOM 1736 O O . THR A 1 218 ? 5.079 -8.112 -27.287 1.00 39.62 218 THR A O 1
ATOM 1739 N N . ALA A 1 219 ? 5.987 -8.358 -29.339 1.00 35.78 219 ALA A N 1
ATOM 1740 C CA . ALA A 1 219 ? 7.265 -7.717 -29.107 1.00 35.78 219 ALA A CA 1
ATOM 1741 C C . ALA A 1 219 ? 7.097 -6.200 -28.922 1.00 35.78 219 ALA A C 1
ATOM 1743 O O . ALA A 1 219 ? 6.505 -5.526 -29.763 1.00 35.78 219 ALA A O 1
ATOM 1744 N N . GLY A 1 220 ? 7.664 -5.675 -27.838 1.00 36.06 220 GLY A N 1
ATOM 1745 C CA . GLY A 1 220 ? 7.931 -4.257 -27.622 1.00 36.06 220 GLY A CA 1
ATOM 1746 C C . GLY A 1 220 ? 9.391 -4.105 -27.207 1.00 36.06 220 GLY A C 1
ATOM 1747 O O . GLY A 1 220 ? 9.804 -4.586 -26.157 1.00 36.06 220 GLY A O 1
ATOM 1748 N N . THR A 1 221 ? 10.180 -3.501 -28.085 1.00 47.44 221 THR A N 1
ATOM 1749 C CA . THR A 1 221 ? 11.603 -3.161 -27.944 1.00 47.44 221 THR A CA 1
ATOM 1750 C C . THR A 1 221 ? 11.882 -2.230 -26.754 1.00 47.44 221 THR A C 1
ATOM 1752 O O . THR A 1 221 ? 11.183 -1.223 -26.633 1.00 47.44 221 THR A O 1
ATOM 1755 N N . PRO A 1 222 ? 12.928 -2.457 -25.934 1.00 49.34 222 PRO A N 1
ATOM 1756 C CA . PRO A 1 222 ? 13.397 -1.460 -24.978 1.00 49.34 222 PRO A CA 1
ATOM 1757 C C . PRO A 1 222 ? 14.479 -0.556 -25.593 1.00 49.34 222 PRO A C 1
ATOM 1759 O O . PRO A 1 222 ? 15.514 -1.028 -26.062 1.00 49.34 222 PRO A O 1
ATOM 1762 N N . SER A 1 223 ? 14.229 0.755 -25.558 1.00 42.19 223 SER A N 1
ATOM 1763 C CA . SER A 1 223 ? 15.216 1.818 -25.784 1.00 42.19 223 SER A CA 1
ATOM 1764 C C . SER A 1 223 ? 15.814 2.244 -24.437 1.00 42.19 223 SER A C 1
ATOM 1766 O O . SER A 1 223 ? 15.048 2.396 -23.481 1.00 42.19 223 SER A O 1
ATOM 1768 N N . PRO A 1 224 ? 17.136 2.460 -24.323 1.00 54.81 224 PRO A N 1
ATOM 1769 C CA . PRO A 1 224 ? 17.748 2.991 -23.118 1.00 54.81 224 PRO A CA 1
ATOM 1770 C C . PRO A 1 224 ? 17.820 4.516 -23.223 1.00 54.81 224 PRO A C 1
ATOM 1772 O O . PRO A 1 224 ? 18.434 5.025 -24.149 1.00 54.81 224 PRO A O 1
ATOM 1775 N N . ASP A 1 225 ? 17.236 5.243 -22.275 1.00 42.22 225 ASP A N 1
ATOM 1776 C CA . ASP A 1 225 ? 17.752 6.566 -21.939 1.00 42.22 225 ASP A CA 1
ATOM 1777 C C . ASP A 1 225 ? 17.483 6.911 -20.480 1.00 42.22 225 ASP A C 1
ATOM 1779 O O . ASP A 1 225 ? 16.384 6.791 -19.936 1.00 42.22 225 ASP A O 1
ATOM 1783 N N . ALA A 1 226 ? 18.581 7.288 -19.844 1.00 44.00 226 ALA A N 1
ATOM 1784 C CA . ALA A 1 226 ? 18.713 7.594 -18.446 1.00 44.00 226 ALA A CA 1
ATOM 1785 C C . ALA A 1 226 ? 18.169 8.993 -18.139 1.00 44.00 226 ALA A C 1
ATOM 1787 O O . ALA A 1 226 ? 18.609 9.985 -18.711 1.00 44.00 226 ALA A O 1
ATOM 1788 N N . SER A 1 227 ? 17.306 9.097 -17.132 1.00 45.75 227 SER A N 1
ATOM 1789 C CA . SER A 1 227 ? 17.271 10.277 -16.265 1.00 45.75 227 SER A CA 1
ATOM 1790 C C . SER A 1 227 ? 16.707 9.898 -14.895 1.00 45.75 227 SER A C 1
ATOM 1792 O O . SER A 1 227 ? 15.533 9.593 -14.724 1.00 45.75 227 SER A O 1
ATOM 1794 N N . ASN A 1 228 ? 17.603 9.870 -13.909 1.00 42.75 228 ASN A N 1
ATOM 1795 C CA . ASN A 1 228 ? 17.303 9.734 -12.486 1.00 42.75 228 ASN A CA 1
ATOM 1796 C C . ASN A 1 228 ? 16.568 10.983 -11.971 1.00 42.75 228 ASN A C 1
ATOM 1798 O O . ASN A 1 228 ? 17.161 12.066 -12.012 1.00 42.75 228 ASN A O 1
ATOM 1802 N N . PRO A 1 229 ? 15.393 10.867 -11.334 1.00 50.56 229 PRO A N 1
ATOM 1803 C CA . PRO A 1 229 ? 14.994 11.829 -10.325 1.00 50.56 229 PRO A CA 1
ATOM 1804 C C . PRO A 1 229 ? 15.538 11.393 -8.958 1.00 50.56 229 PRO A C 1
ATOM 1806 O O . PRO A 1 229 ? 15.208 10.334 -8.428 1.00 50.56 229 PRO A O 1
ATOM 1809 N N . LYS A 1 230 ? 16.386 12.252 -8.379 1.00 39.81 230 LYS A N 1
ATOM 1810 C CA . LYS A 1 230 ? 16.752 12.262 -6.956 1.00 39.81 230 LYS A CA 1
ATOM 1811 C C . LYS A 1 230 ? 15.492 12.094 -6.094 1.00 39.81 230 LYS A C 1
ATOM 1813 O O . LYS A 1 230 ? 14.736 13.050 -5.932 1.00 39.81 230 LYS A O 1
ATOM 1818 N N . LEU A 1 231 ? 15.310 10.923 -5.483 1.00 43.25 231 LEU A N 1
ATOM 1819 C CA . LEU A 1 231 ? 14.470 10.789 -4.297 1.00 43.25 231 LEU A CA 1
ATOM 1820 C C . LEU A 1 231 ? 15.172 11.512 -3.143 1.00 43.25 231 LEU A C 1
ATOM 1822 O O . LEU A 1 231 ? 16.159 11.035 -2.584 1.00 43.25 231 LEU A O 1
ATOM 1826 N N . VAL A 1 232 ? 14.664 12.695 -2.809 1.00 49.34 232 VAL A N 1
ATOM 1827 C CA . VAL A 1 232 ? 14.937 13.350 -1.532 1.00 49.34 232 VAL A CA 1
ATOM 1828 C C . VAL A 1 232 ? 14.243 12.519 -0.456 1.00 49.34 232 VAL A C 1
ATOM 1830 O O . VAL A 1 232 ? 13.026 12.357 -0.468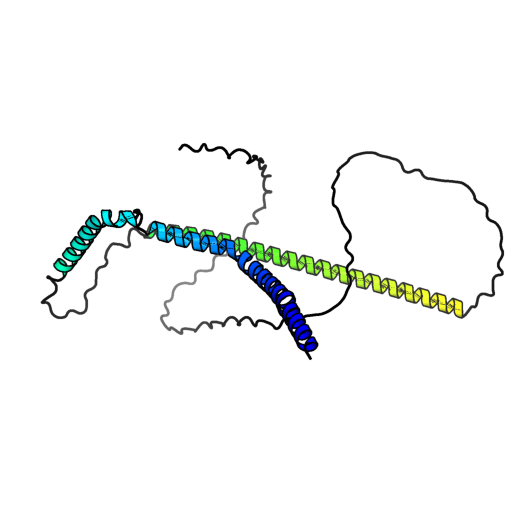 1.00 49.34 232 VAL A O 1
ATOM 1833 N N . GLY A 1 233 ? 15.050 11.928 0.424 1.00 38.44 233 GLY A N 1
ATOM 1834 C CA . GLY A 1 233 ? 14.606 11.014 1.465 1.00 38.44 233 GLY A CA 1
ATOM 1835 C C . GLY A 1 233 ? 13.663 11.675 2.467 1.00 38.44 233 GLY A C 1
ATOM 1836 O O . GLY A 1 233 ? 14.021 12.647 3.130 1.00 38.44 233 GLY A O 1
ATOM 1837 N N . LEU A 1 234 ? 12.481 11.082 2.624 1.00 42.09 234 LEU A N 1
ATOM 1838 C CA . LEU A 1 234 ? 11.679 11.223 3.832 1.00 42.09 234 LEU A CA 1
ATOM 1839 C C . LEU A 1 234 ? 12.377 10.438 4.943 1.00 42.09 234 LEU A C 1
ATOM 1841 O O . LEU A 1 234 ? 12.437 9.210 4.949 1.00 42.09 234 LEU A O 1
ATOM 1845 N N . GLN A 1 235 ? 12.979 11.196 5.848 1.00 42.44 235 GLN A N 1
ATOM 1846 C CA . GLN A 1 235 ? 13.702 10.712 7.006 1.00 42.44 235 GLN A CA 1
ATOM 1847 C C . GLN A 1 235 ? 12.686 10.185 8.026 1.00 42.44 235 GLN A C 1
ATOM 1849 O O . GLN A 1 235 ? 12.030 10.954 8.725 1.00 42.44 235 GLN A O 1
ATOM 1854 N N . LEU A 1 236 ? 12.528 8.862 8.078 1.00 56.34 236 LEU A N 1
ATOM 1855 C CA . LEU A 1 236 ? 11.752 8.188 9.115 1.00 56.34 236 LEU A CA 1
ATOM 1856 C C . LEU A 1 236 ? 12.403 8.476 10.487 1.00 56.34 236 LEU A C 1
ATOM 1858 O O . LEU A 1 236 ? 13.624 8.312 10.617 1.00 56.34 236 LEU A O 1
ATOM 1862 N N . PRO A 1 237 ? 11.651 8.911 11.514 1.00 52.22 237 PRO A N 1
ATOM 1863 C CA . PRO A 1 237 ? 12.218 9.156 12.835 1.00 52.22 237 PRO A CA 1
ATOM 1864 C C . PRO A 1 237 ? 12.748 7.850 13.443 1.00 52.22 237 PRO A C 1
ATOM 1866 O O . PRO A 1 237 ? 12.067 6.826 13.458 1.00 52.22 237 PRO A O 1
ATOM 1869 N N . LYS A 1 238 ? 13.991 7.895 13.944 1.00 56.38 238 LYS A N 1
ATOM 1870 C CA . LYS A 1 238 ? 14.627 6.794 14.682 1.00 56.38 238 LYS A CA 1
ATOM 1871 C C . LYS A 1 238 ? 13.752 6.378 15.875 1.00 56.38 238 LYS A C 1
ATOM 1873 O O . LYS A 1 238 ? 13.296 7.260 16.604 1.00 56.38 238 LYS A O 1
ATOM 1878 N N . PRO A 1 239 ? 13.587 5.071 16.141 1.00 47.16 239 PRO A N 1
ATOM 1879 C CA . PRO A 1 239 ? 12.955 4.615 17.368 1.00 47.16 239 PRO A CA 1
ATOM 1880 C C . PRO A 1 239 ? 13.801 5.051 18.570 1.00 47.16 239 PRO A C 1
ATOM 1882 O O . PRO A 1 239 ? 15.000 4.776 18.652 1.00 47.16 239 PRO A O 1
ATOM 1885 N N . VAL A 1 240 ? 13.161 5.772 19.488 1.00 58.47 240 VAL A N 1
ATOM 1886 C CA . VAL A 1 240 ? 1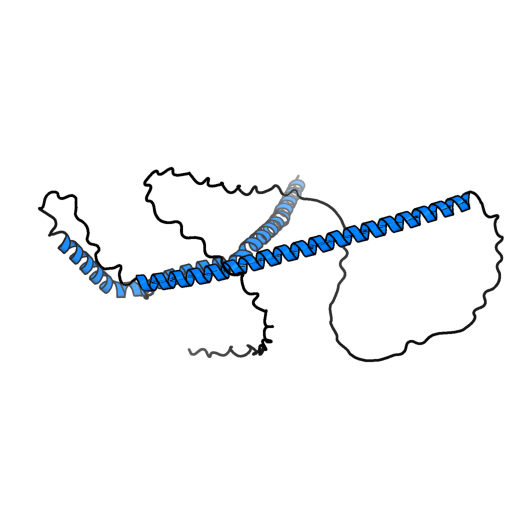3.719 6.163 20.782 1.00 58.47 240 VAL A CA 1
ATOM 1887 C C . VAL A 1 240 ? 13.964 4.890 21.589 1.00 58.47 240 VAL A C 1
ATOM 1889 O O . VAL A 1 240 ? 13.029 4.164 21.921 1.00 58.47 240 VAL A O 1
ATOM 1892 N N . ALA A 1 241 ? 15.232 4.614 21.889 1.00 44.38 241 ALA A N 1
ATOM 1893 C CA . ALA A 1 241 ? 15.619 3.577 22.829 1.00 44.38 241 ALA A CA 1
ATOM 1894 C C . ALA 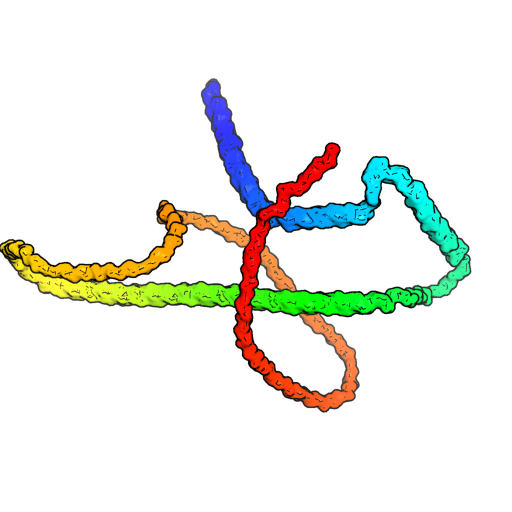A 1 241 ? 15.112 3.969 24.224 1.00 44.38 241 ALA A C 1
ATOM 1896 O O . ALA A 1 241 ? 15.605 4.918 24.832 1.00 44.38 241 ALA A O 1
ATOM 1897 N N . ILE A 1 242 ? 14.099 3.256 24.714 1.00 49.47 242 ILE A N 1
ATOM 1898 C CA . ILE A 1 242 ? 13.655 3.358 26.101 1.00 49.47 242 ILE A CA 1
ATOM 1899 C C . ILE A 1 242 ? 14.659 2.567 26.940 1.00 49.47 242 ILE A C 1
ATOM 1901 O O . ILE A 1 242 ? 14.661 1.338 26.965 1.00 49.47 242 ILE A O 1
ATOM 1905 N N . GLU A 1 243 ? 15.554 3.308 27.581 1.00 43.34 243 GLU A N 1
ATOM 1906 C CA . GLU A 1 243 ? 16.521 2.828 28.558 1.00 43.34 243 GLU A CA 1
ATOM 1907 C C . GLU A 1 243 ? 15.777 2.259 29.787 1.00 43.34 243 GLU A C 1
ATOM 1909 O O . GLU A 1 243 ? 14.963 2.966 30.397 1.00 43.34 243 GLU A O 1
ATOM 1914 N N . PRO A 1 244 ? 16.000 0.992 30.186 1.00 44.19 244 PRO A N 1
ATOM 1915 C CA . PRO A 1 244 ? 15.400 0.463 31.399 1.00 44.19 244 PRO A CA 1
ATOM 1916 C C . PRO A 1 244 ? 16.090 1.090 32.614 1.00 44.19 244 PRO A C 1
ATOM 1918 O O . PRO A 1 244 ? 17.209 0.730 32.981 1.00 44.19 244 PRO A O 1
ATOM 1921 N N . ARG A 1 245 ? 15.394 2.029 33.264 1.00 37.34 245 ARG A N 1
ATOM 1922 C CA . ARG A 1 245 ? 15.763 2.547 34.585 1.00 37.34 245 ARG A CA 1
ATOM 1923 C C . ARG A 1 245 ? 15.869 1.390 35.578 1.00 37.34 245 ARG A C 1
ATOM 1925 O O . ARG A 1 245 ? 14.873 0.787 35.977 1.00 37.34 245 ARG A O 1
ATOM 1932 N N . SER A 1 246 ? 17.096 1.133 36.005 1.00 40.12 246 SER A N 1
ATOM 1933 C CA . SER A 1 246 ? 17.453 0.301 37.144 1.00 40.12 246 SER A CA 1
ATOM 1934 C C . SER A 1 246 ? 16.874 0.900 38.430 1.00 40.12 246 SER A C 1
ATOM 1936 O O . SER A 1 246 ? 17.388 1.861 38.999 1.00 40.12 246 SER A O 1
ATOM 1938 N N . ALA A 1 247 ? 15.770 0.325 38.905 1.00 41.62 247 ALA A N 1
ATOM 1939 C CA . ALA A 1 247 ? 15.248 0.599 40.235 1.00 41.62 247 ALA A CA 1
ATOM 1940 C C . ALA A 1 247 ? 15.977 -0.280 41.259 1.00 41.62 247 ALA A C 1
ATOM 1942 O O . ALA A 1 247 ? 15.683 -1.460 41.452 1.00 41.62 247 ALA A O 1
ATOM 1943 N N . THR A 1 248 ? 16.949 0.332 41.922 1.00 47.00 248 THR A N 1
ATOM 1944 C CA . THR A 1 248 ? 17.638 -0.175 43.105 1.00 47.00 248 THR A CA 1
ATOM 1945 C C . THR A 1 248 ? 16.646 -0.269 44.269 1.00 47.00 248 THR A C 1
ATOM 1947 O O . THR A 1 248 ? 16.347 0.733 44.914 1.00 47.00 248 THR A O 1
ATOM 1950 N N . ALA A 1 249 ? 16.147 -1.466 44.579 1.00 41.44 249 ALA A N 1
ATOM 1951 C CA . ALA A 1 249 ? 15.379 -1.716 45.799 1.00 41.44 249 ALA A CA 1
ATOM 1952 C C . ALA A 1 249 ? 16.022 -2.843 46.614 1.00 41.44 249 ALA A C 1
ATOM 1954 O O . ALA A 1 249 ? 15.872 -4.033 46.351 1.00 41.44 249 ALA A O 1
ATOM 1955 N N . ARG A 1 250 ? 16.756 -2.417 47.645 1.00 43.25 250 ARG A N 1
ATOM 1956 C CA . ARG A 1 250 ? 17.157 -3.231 48.794 1.00 43.25 250 ARG A CA 1
ATOM 1957 C C . ARG A 1 250 ? 15.909 -3.851 49.434 1.00 43.25 250 ARG A C 1
ATOM 1959 O O . ARG A 1 250 ? 15.025 -3.092 49.822 1.00 43.25 250 ARG A O 1
ATOM 1966 N N . ARG A 1 251 ? 15.912 -5.164 49.693 1.00 37.66 251 ARG A N 1
ATOM 1967 C CA . ARG A 1 251 ? 15.720 -5.748 51.042 1.00 37.66 251 ARG A CA 1
ATOM 1968 C C . ARG A 1 251 ? 15.576 -7.273 51.021 1.00 37.66 251 ARG A C 1
ATOM 1970 O O . ARG A 1 251 ? 14.817 -7.840 50.253 1.00 37.66 251 ARG A O 1
ATOM 1977 N N . SER A 1 252 ? 16.188 -7.846 52.055 1.00 40.81 252 SER A N 1
ATOM 1978 C CA . SER A 1 252 ? 15.812 -9.080 52.748 1.00 40.81 252 SER A CA 1
ATOM 1979 C C . SER A 1 252 ? 16.359 -10.396 52.195 1.00 40.81 252 SER A C 1
ATOM 1981 O O . SER A 1 252 ? 15.710 -11.134 51.460 1.00 40.81 252 SER A O 1
ATOM 1983 N N . CYS A 1 253 ? 17.559 -10.726 52.677 1.00 45.75 253 CYS A N 1
ATOM 1984 C CA . CYS A 1 253 ? 18.070 -12.085 52.751 1.00 45.75 253 CYS A CA 1
ATOM 1985 C C . CYS A 1 253 ? 17.067 -12.990 53.483 1.00 45.75 253 CYS A C 1
ATOM 1987 O O . CYS A 1 253 ? 16.885 -12.867 54.696 1.00 45.75 253 CYS A O 1
ATOM 1989 N N . ARG A 1 254 ? 16.491 -13.965 52.779 1.00 43.28 254 ARG A N 1
ATOM 1990 C CA . ARG A 1 254 ? 15.936 -15.164 53.410 1.00 43.28 254 ARG A CA 1
ATOM 1991 C C . ARG A 1 254 ? 16.546 -16.393 52.746 1.00 43.28 254 ARG A C 1
ATOM 1993 O O . ARG A 1 254 ? 16.317 -16.662 51.574 1.00 43.28 254 ARG A O 1
ATOM 2000 N N . ARG A 1 255 ? 17.370 -17.094 53.529 1.00 49.66 255 ARG A N 1
ATOM 2001 C CA . ARG A 1 255 ? 17.924 -18.423 53.244 1.00 49.66 255 ARG A CA 1
ATOM 2002 C C . ARG A 1 255 ? 16.814 -19.371 52.792 1.00 49.66 255 ARG A C 1
ATOM 2004 O O . ARG A 1 255 ? 15.812 -19.500 53.492 1.00 49.66 255 ARG A O 1
ATOM 2011 N N . GLY A 1 256 ? 17.048 -20.097 51.705 1.00 38.94 256 GLY A N 1
ATOM 2012 C CA . GLY A 1 256 ? 16.180 -21.190 51.287 1.00 38.94 256 GLY A CA 1
ATOM 2013 C C . GLY A 1 256 ? 16.758 -21.975 50.117 1.00 38.94 256 GLY A C 1
ATOM 2014 O O . GLY A 1 256 ? 16.578 -21.567 48.984 1.00 38.94 256 GLY A O 1
ATOM 2015 N N . ARG A 1 257 ? 17.436 -23.082 50.450 1.00 42.81 257 ARG A N 1
ATOM 2016 C CA . ARG A 1 257 ? 17.689 -24.302 49.657 1.00 42.81 257 ARG A CA 1
ATOM 2017 C C . ARG A 1 257 ? 18.013 -24.155 48.163 1.00 42.81 257 ARG A C 1
ATOM 2019 O O . ARG A 1 257 ? 17.132 -23.955 47.336 1.00 42.81 257 ARG A O 1
ATOM 2026 N N . GLU A 1 258 ? 19.264 -24.471 47.836 1.00 41.03 258 GLU A N 1
ATOM 2027 C CA . GLU A 1 258 ? 19.652 -25.007 46.531 1.00 41.03 258 GLU A CA 1
ATOM 2028 C C . GLU A 1 258 ? 18.789 -26.233 46.194 1.00 41.03 258 GLU A C 1
ATOM 2030 O O . GLU A 1 258 ? 18.812 -27.248 46.893 1.00 41.03 258 GLU A O 1
ATOM 2035 N N . VAL A 1 259 ? 18.017 -26.125 45.115 1.00 51.47 259 VAL A N 1
ATOM 2036 C CA . VAL A 1 259 ? 17.439 -27.260 44.398 1.00 51.47 259 VAL A CA 1
ATOM 2037 C C . VAL A 1 259 ? 18.077 -27.242 43.017 1.00 51.47 259 VAL A C 1
ATOM 2039 O O . VAL A 1 259 ? 18.000 -26.245 42.301 1.00 51.47 259 VAL A O 1
ATOM 2042 N N . ALA A 1 260 ? 18.770 -28.330 42.690 1.00 53.44 260 ALA A N 1
ATOM 2043 C CA . ALA A 1 260 ? 19.472 -28.517 41.430 1.00 53.44 260 ALA A CA 1
ATOM 2044 C C . ALA A 1 260 ? 18.519 -28.368 40.224 1.00 53.44 260 ALA A C 1
ATOM 2046 O O . ALA A 1 260 ? 17.386 -28.856 40.284 1.00 53.44 260 ALA A O 1
ATOM 2047 N N . PRO A 1 261 ? 18.954 -27.748 39.112 1.00 51.50 261 PRO A N 1
ATOM 2048 C CA . PRO A 1 261 ? 18.139 -27.673 37.909 1.00 51.50 261 PRO A CA 1
ATOM 2049 C C . PRO A 1 261 ? 18.015 -29.063 37.274 1.00 51.50 261 PRO A C 1
ATOM 2051 O O . PRO A 1 261 ? 19.005 -29.695 36.900 1.00 51.50 261 PRO A O 1
ATOM 2054 N N . ALA A 1 262 ? 16.775 -29.535 37.149 1.00 48.91 262 ALA A N 1
ATOM 2055 C CA . ALA A 1 262 ? 16.440 -30.719 36.377 1.00 48.91 262 ALA A CA 1
ATOM 2056 C C . ALA A 1 262 ? 16.854 -30.510 34.911 1.00 48.91 262 ALA A C 1
ATOM 2058 O O . ALA A 1 262 ? 16.447 -29.542 34.266 1.00 48.91 262 ALA A O 1
ATOM 2059 N N . ARG A 1 263 ? 17.676 -31.426 34.388 1.00 46.75 263 ARG A N 1
ATOM 2060 C CA . ARG A 1 263 ? 17.995 -31.523 32.960 1.00 46.75 263 ARG A CA 1
ATOM 2061 C C . ARG A 1 263 ? 16.698 -31.736 32.176 1.00 46.75 263 ARG A C 1
ATOM 2063 O O . ARG A 1 263 ? 16.065 -32.779 32.317 1.00 46.75 263 ARG A O 1
ATOM 2070 N N . LEU A 1 264 ? 16.333 -30.765 31.342 1.00 58.19 264 LEU A N 1
ATOM 2071 C CA . LEU A 1 264 ? 15.324 -30.950 30.303 1.00 58.19 264 LEU A CA 1
ATOM 2072 C C . LEU A 1 264 ? 15.807 -32.015 29.301 1.00 58.19 264 LEU A C 1
ATOM 2074 O O . LEU A 1 264 ? 16.957 -31.940 28.855 1.00 58.19 264 LEU A O 1
ATOM 2078 N N . PRO A 1 265 ? 14.966 -32.995 28.930 1.00 67.06 265 PRO A N 1
ATOM 2079 C CA . PRO A 1 265 ? 15.257 -33.873 27.808 1.00 67.06 265 PRO A CA 1
ATOM 2080 C C . PRO A 1 265 ? 15.185 -33.082 26.486 1.00 67.06 265 PRO A C 1
ATOM 2082 O O . PRO A 1 265 ? 14.403 -32.134 26.379 1.00 67.06 265 PRO A O 1
ATOM 2085 N N . PRO A 1 266 ? 15.993 -33.444 25.474 1.00 64.44 266 PRO A N 1
ATOM 2086 C CA . PRO A 1 266 ? 15.950 -32.798 24.166 1.00 64.44 266 PRO A CA 1
ATOM 2087 C C . PRO A 1 266 ? 14.590 -33.032 23.483 1.00 64.44 266 PRO A C 1
ATOM 2089 O O . PRO A 1 266 ? 13.983 -34.089 23.686 1.00 64.44 266 PRO A O 1
ATOM 2092 N N . PRO A 1 267 ? 14.107 -32.084 22.657 1.00 56.31 267 PRO A N 1
ATOM 2093 C CA . PRO A 1 267 ? 12.854 -32.249 21.937 1.00 56.31 267 PRO A CA 1
ATOM 2094 C C . PRO A 1 267 ? 12.967 -33.436 20.979 1.00 56.31 267 PRO A C 1
ATOM 2096 O O . PRO A 1 267 ? 13.872 -33.512 20.144 1.00 56.31 267 PRO A O 1
ATOM 2099 N N . ALA A 1 268 ? 12.040 -34.381 21.125 1.00 46.41 268 ALA A N 1
ATOM 2100 C CA . ALA A 1 268 ? 11.878 -35.483 20.199 1.00 46.41 268 ALA A CA 1
ATOM 2101 C C . ALA A 1 268 ? 11.644 -34.917 18.791 1.00 46.41 268 ALA A C 1
ATOM 2103 O O . ALA A 1 268 ? 10.742 -34.108 18.578 1.00 46.41 268 ALA A O 1
ATOM 2104 N N . ARG A 1 269 ? 12.465 -35.355 17.831 1.00 48.72 269 ARG A N 1
ATOM 2105 C CA . ARG A 1 269 ? 12.199 -35.200 16.398 1.00 48.72 269 ARG A CA 1
ATOM 2106 C C . ARG A 1 269 ? 10.835 -35.826 16.105 1.00 48.72 269 ARG A C 1
ATOM 2108 O O . ARG A 1 269 ? 10.727 -37.045 15.991 1.00 48.72 269 ARG A O 1
ATOM 2115 N N . ALA A 1 270 ? 9.806 -34.993 16.005 1.00 46.44 270 ALA A N 1
ATOM 2116 C CA . ALA A 1 270 ? 8.543 -35.383 15.413 1.00 46.44 270 ALA A CA 1
ATOM 2117 C C . ALA A 1 270 ? 8.803 -35.622 13.922 1.00 46.44 270 ALA A C 1
ATOM 2119 O O . ALA A 1 270 ? 9.157 -34.710 13.176 1.00 46.44 270 ALA A O 1
ATOM 2120 N N . TYR A 1 271 ? 8.711 -36.884 13.518 1.00 46.03 271 TYR A N 1
ATOM 2121 C CA . TYR A 1 271 ? 8.702 -37.274 12.121 1.00 46.03 271 TYR A CA 1
ATOM 2122 C C . TYR A 1 271 ? 7.491 -36.614 11.453 1.00 46.03 271 TYR A C 1
ATOM 2124 O O . TYR A 1 271 ? 6.351 -36.864 11.840 1.00 46.03 271 TYR A O 1
ATOM 2132 N N . LEU A 1 272 ? 7.757 -35.752 10.470 1.00 44.38 272 LEU A N 1
ATOM 2133 C CA . LEU A 1 272 ? 6.772 -35.247 9.519 1.00 44.38 272 LEU A CA 1
ATOM 2134 C C . LEU A 1 272 ? 6.133 -36.444 8.806 1.00 44.38 272 LEU A C 1
ATOM 2136 O O . LEU A 1 272 ? 6.760 -37.079 7.959 1.00 44.38 272 LEU A O 1
ATOM 2140 N N . ALA A 1 273 ? 4.894 -36.762 9.169 1.00 56.25 273 ALA A N 1
ATOM 2141 C CA . ALA A 1 273 ? 4.035 -37.585 8.336 1.00 56.25 273 ALA A CA 1
ATOM 2142 C C . ALA A 1 273 ? 3.588 -36.743 7.123 1.00 56.25 273 ALA A C 1
ATOM 2144 O O . ALA A 1 273 ? 3.225 -35.577 7.304 1.00 56.25 273 ALA A O 1
ATOM 2145 N N . PRO A 1 274 ? 3.622 -37.285 5.895 1.00 58.78 274 PRO A N 1
ATOM 2146 C CA . PRO A 1 274 ? 3.164 -36.568 4.712 1.00 58.78 274 PRO A CA 1
ATOM 2147 C C . PRO A 1 274 ? 1.650 -36.329 4.793 1.00 58.78 274 PRO A C 1
ATOM 2149 O O . PRO A 1 274 ? 0.880 -37.242 5.091 1.00 58.78 274 PRO A O 1
ATOM 2152 N N . ALA A 1 275 ? 1.233 -35.087 4.540 1.00 58.53 275 ALA A N 1
ATOM 2153 C CA . ALA A 1 275 ? -0.170 -34.695 4.515 1.00 58.53 275 ALA A CA 1
ATOM 2154 C C . ALA A 1 275 ? -0.936 -35.444 3.401 1.00 58.53 275 ALA A C 1
ATOM 2156 O O . ALA A 1 275 ? -0.404 -35.600 2.297 1.00 58.53 275 ALA A O 1
ATOM 2157 N N . PRO A 1 276 ? -2.176 -35.902 3.652 1.00 63.66 276 PRO A N 1
ATOM 2158 C CA . PRO A 1 276 ? -3.008 -36.517 2.625 1.00 63.66 276 PRO A CA 1
ATOM 2159 C C . PRO A 1 276 ? -3.494 -35.469 1.605 1.00 63.66 276 PRO A C 1
ATOM 2161 O O . PRO A 1 276 ? -3.705 -34.308 1.965 1.00 63.66 276 PRO A O 1
ATOM 2164 N N . PRO A 1 277 ? -3.710 -35.859 0.335 1.00 56.53 277 PRO A N 1
ATOM 2165 C CA . PRO A 1 277 ? -4.191 -34.947 -0.693 1.00 56.53 277 PRO A CA 1
ATOM 2166 C C . PRO A 1 277 ? -5.637 -34.516 -0.410 1.00 56.53 277 PRO A C 1
ATOM 2168 O O . PRO A 1 277 ? -6.552 -35.339 -0.342 1.00 56.53 277 PRO A O 1
ATOM 2171 N N . LEU A 1 278 ? -5.838 -33.205 -0.267 1.00 52.28 278 LEU A N 1
ATOM 2172 C CA . LEU A 1 278 ? -7.152 -32.567 -0.221 1.00 52.28 278 LEU A CA 1
ATOM 2173 C C . LEU A 1 278 ? -7.761 -32.576 -1.633 1.00 52.28 278 LEU A C 1
ATOM 2175 O O . LEU A 1 278 ? -7.471 -31.710 -2.456 1.00 52.28 278 LEU A O 1
ATOM 2179 N N . ASN A 1 279 ? -8.627 -33.551 -1.911 1.00 52.66 279 ASN A N 1
ATOM 2180 C CA . ASN A 1 279 ? -9.564 -33.470 -3.030 1.00 52.66 279 ASN A CA 1
ATOM 2181 C C . ASN A 1 279 ? -10.648 -32.442 -2.682 1.00 52.66 279 ASN A C 1
ATOM 2183 O O . ASN A 1 279 ? -11.496 -32.684 -1.822 1.00 52.66 279 ASN A O 1
ATOM 2187 N N . ARG A 1 280 ? -10.601 -31.286 -3.344 1.00 47.62 280 ARG A N 1
ATOM 2188 C CA . ARG A 1 280 ? -11.609 -30.227 -3.256 1.00 47.62 280 ARG A CA 1
ATOM 2189 C C . ARG A 1 280 ? -12.585 -30.414 -4.425 1.00 47.62 280 ARG A C 1
ATOM 2191 O O . ARG A 1 280 ? -12.143 -30.298 -5.565 1.00 47.62 280 ARG A O 1
ATOM 2198 N N . PRO A 1 281 ? -13.870 -30.731 -4.199 1.00 50.97 281 PRO A N 1
ATOM 2199 C CA . PRO A 1 281 ? -14.849 -30.694 -5.273 1.00 50.97 281 PRO A CA 1
ATOM 2200 C C . PRO A 1 281 ? -15.138 -29.232 -5.632 1.00 50.97 281 PRO A C 1
ATOM 2202 O O . PRO A 1 281 ? -15.543 -28.439 -4.781 1.00 50.97 281 PRO A O 1
ATOM 2205 N N . GLU A 1 282 ? -14.902 -28.879 -6.892 1.00 46.00 282 GLU A N 1
ATOM 2206 C CA . GLU A 1 282 ? -15.420 -27.661 -7.509 1.00 46.00 282 GLU A CA 1
ATOM 2207 C C . GLU A 1 282 ? -16.947 -27.783 -7.594 1.00 46.00 282 GLU A C 1
ATOM 2209 O O . GLU A 1 282 ? -17.482 -28.498 -8.439 1.00 46.00 282 GLU A O 1
ATOM 2214 N N . SER A 1 283 ? -17.665 -27.124 -6.683 1.00 44.50 283 SER A N 1
ATOM 2215 C CA . SER A 1 283 ? -19.101 -26.893 -6.832 1.00 44.50 283 SER A CA 1
ATOM 2216 C C . SER A 1 283 ? -19.311 -25.521 -7.463 1.00 44.50 283 SER A C 1
ATOM 2218 O O . SER A 1 283 ? -19.081 -24.493 -6.822 1.00 44.50 283 SER A O 1
ATOM 2220 N N . SER A 1 284 ? -19.730 -25.548 -8.726 1.00 39.38 284 SER A N 1
ATOM 2221 C CA . SER A 1 284 ? -20.207 -24.416 -9.515 1.00 39.38 284 SER A CA 1
ATOM 2222 C C . SER A 1 284 ? -21.204 -23.566 -8.724 1.00 39.38 284 SER A C 1
ATOM 2224 O O . SER A 1 284 ? -22.222 -24.072 -8.253 1.00 39.38 284 SER A O 1
ATOM 2226 N N . ALA A 1 285 ? -20.893 -22.281 -8.576 1.00 48.12 285 ALA A N 1
ATOM 2227 C CA . ALA A 1 285 ? -21.768 -21.262 -8.016 1.00 48.12 285 ALA A CA 1
ATOM 2228 C C . ALA A 1 285 ? -22.377 -20.443 -9.163 1.00 48.12 285 ALA A C 1
ATOM 2230 O O . ALA A 1 285 ? -22.095 -19.261 -9.315 1.00 48.12 285 ALA A O 1
ATOM 2231 N N . GLU A 1 286 ? -23.205 -21.087 -9.978 1.00 52.66 286 GLU A N 1
ATOM 2232 C CA . GLU A 1 286 ? -24.144 -20.412 -10.871 1.00 52.66 286 GLU A CA 1
ATOM 2233 C C . GLU A 1 286 ? -25.504 -21.043 -10.604 1.00 52.66 286 GLU A C 1
ATOM 2235 O O . GLU A 1 286 ? -25.729 -22.156 -11.050 1.00 52.66 286 GLU A O 1
ATOM 2240 N N . ASP A 1 287 ? -26.315 -20.410 -9.748 1.00 48.62 287 ASP A N 1
ATOM 2241 C CA . ASP A 1 287 ? -27.785 -20.545 -9.687 1.00 48.62 287 ASP A CA 1
ATOM 2242 C C . ASP A 1 287 ? -28.331 -19.899 -8.403 1.00 48.62 287 ASP A C 1
ATOM 2244 O O . ASP A 1 287 ? -28.851 -20.572 -7.522 1.00 48.62 287 ASP A O 1
ATOM 2248 N N . LEU A 1 288 ? -28.218 -18.574 -8.253 1.00 45.12 288 LEU A N 1
ATOM 2249 C CA . LEU A 1 288 ? -28.989 -17.827 -7.243 1.00 45.12 288 LEU A CA 1
ATOM 2250 C C . LEU A 1 288 ? -29.240 -16.381 -7.713 1.00 45.12 288 LEU A C 1
ATOM 2252 O O . LEU A 1 288 ? -28.855 -15.411 -7.069 1.00 45.12 288 LEU A O 1
ATOM 2256 N N . ILE A 1 289 ? -29.914 -16.227 -8.857 1.00 51.03 289 ILE A N 1
ATOM 2257 C CA . ILE A 1 289 ? -30.607 -14.979 -9.215 1.00 51.03 289 ILE A CA 1
ATOM 2258 C C . ILE A 1 289 ? -32.001 -15.345 -9.721 1.00 51.03 289 ILE A C 1
ATOM 2260 O O . ILE A 1 289 ? -32.220 -15.516 -10.914 1.00 51.03 289 ILE A O 1
ATOM 2264 N N . SER A 1 290 ? -32.947 -15.500 -8.796 1.00 48.41 290 SER A N 1
ATOM 2265 C CA . SER A 1 290 ? -34.390 -15.403 -9.056 1.00 48.41 290 SER A CA 1
ATOM 2266 C C . SER A 1 290 ? -35.129 -15.291 -7.721 1.00 48.41 290 SER A C 1
ATOM 2268 O O . SER A 1 290 ? -35.574 -16.285 -7.155 1.00 48.41 290 SER A O 1
ATOM 2270 N N . LEU A 1 291 ? -35.245 -14.068 -7.202 1.00 51.94 291 LEU A N 1
ATOM 2271 C CA . LEU A 1 291 ? -36.262 -13.725 -6.208 1.00 51.94 291 LEU A CA 1
ATOM 2272 C C . LEU A 1 291 ? -37.361 -12.921 -6.916 1.00 51.94 291 LEU A C 1
ATOM 2274 O O . LEU A 1 291 ? -37.039 -11.929 -7.575 1.00 51.94 291 LEU A O 1
ATOM 2278 N N . PRO A 1 292 ? -38.642 -13.313 -6.804 1.00 64.69 292 PRO A N 1
ATOM 2279 C CA . PRO A 1 292 ? -39.740 -12.528 -7.337 1.00 64.69 292 PRO A CA 1
ATOM 2280 C C . PRO A 1 292 ? -40.053 -11.357 -6.399 1.00 64.69 292 PRO A C 1
ATOM 2282 O O . PRO A 1 292 ? -40.317 -11.532 -5.210 1.00 64.69 292 PRO A O 1
ATOM 2285 N N . LEU A 1 293 ? -40.055 -10.153 -6.970 1.00 53.44 293 LEU A N 1
ATOM 2286 C CA . LEU A 1 293 ? -40.727 -8.982 -6.419 1.00 53.44 293 LEU A CA 1
ATOM 2287 C C . LEU A 1 293 ? -42.227 -9.288 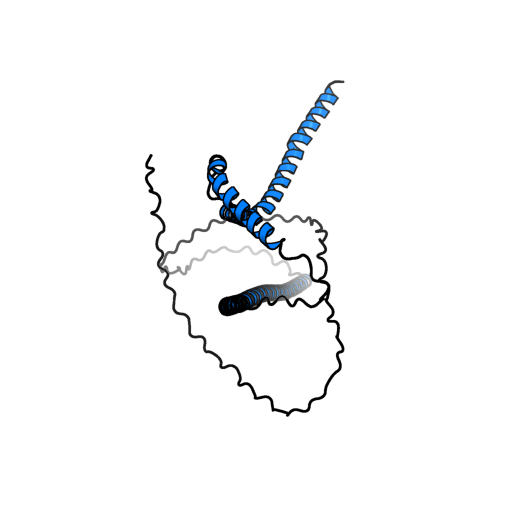-6.287 1.00 53.44 293 LEU A C 1
ATOM 2289 O O . LEU A 1 293 ? -42.903 -9.497 -7.291 1.00 53.44 293 LEU A O 1
ATOM 2293 N N . CYS A 1 294 ? -42.742 -9.295 -5.059 1.00 44.06 294 CYS A N 1
ATOM 2294 C CA . CYS A 1 294 ? -44.161 -9.077 -4.792 1.00 44.06 294 CYS A CA 1
ATOM 2295 C C . CYS A 1 294 ? -44.345 -7.610 -4.386 1.00 44.06 294 CYS A C 1
ATOM 2297 O O . CYS A 1 294 ? -43.845 -7.180 -3.345 1.00 44.06 294 CYS A O 1
ATOM 2299 N N . CYS A 1 295 ? -45.050 -6.865 -5.230 1.00 52.50 295 CYS A N 1
ATOM 2300 C CA . CYS A 1 295 ? -45.835 -5.683 -4.889 1.00 52.50 295 CYS A CA 1
ATOM 2301 C C . CYS A 1 295 ? -47.250 -5.940 -5.405 1.00 52.50 295 CYS A C 1
ATOM 2303 O O . CYS A 1 295 ? -47.354 -6.543 -6.500 1.00 52.50 295 CYS A O 1
#

InterPro domains:
  IPR002153 Transient receptor potential channel, canonical [PR01097] (10-31)
  IPR002153 Transient receptor potential channel, canonical [PR01097] (59-72)
  IPR050927 Transient receptor potential cation channel M [PTHR13800] (7-177)
  IPR056336 Calcium channel YVC1-like, C-terminal transmembrane domain [PF23317] (3-58)